Protein AF-A0A0J9THD3-F1 (afdb_monomer)

Nearest PDB structures (foldseek):
  6w2v-assembly2_B  TM=2.639E-01  e=3.543E+00  synthetic construct

pLDDT: mean 79.13, std 12.32, range [51.09, 94.94]

Radius of gyration: 18.88 Å; Cα contacts (8 Å, |Δi|>4): 190; chains: 1; bounding box: 47×37×46 Å

Organism: NCBI:txid1035515

Sequence (214 aa):
YPFMYELTSYYYYSLFNLYPYEESDYHWYCNLFSKGSDSDKCDLYSLCMSVRYIFSQVKELLSHEYFDSDSKWCEQLSYWIHSYINSDKSCGNVNELYIQLNRLKKGYFPLYNNCNIESFENVEEDLKKKKELFLHSENFYWIQKTNNLNINSYNTSFVNYFKECFKLYNNVLKQDFCKRKTVYETDLINFQRNYNAASKYLREKGIDISTDEL

Mean predicted aligned error: 8.71 Å

Secondary structure (DSSP, 8-state):
-GGGGGSHHHHHHHGGG-------S--TTTTTSPP--TT-TT-HHHHHHHHHHHHHHHHHHHHTT-S--SSHHHHHHHHHHHHHHTSSS--TTHHHHHHHHHHHHTTTS-TT--------TT-HHHHHHHHHHHHHHHHHHHHHH-TT--TGGGHHHHHHHHHHHHHHHHHHHHHHTTT-TTTSHHHHHHHHHHHHHHHHHHHHTT----S---

Structure (mmCIF, N/CA/C/O backbone):
data_AF-A0A0J9THD3-F1
#
_entry.id   AF-A0A0J9THD3-F1
#
loop_
_atom_site.group_PDB
_atom_site.id
_atom_site.type_symbol
_atom_site.label_atom_id
_atom_site.label_alt_id
_atom_site.label_comp_id
_atom_site.label_asym_id
_atom_site.label_entity_id
_atom_site.label_seq_id
_atom_site.pdbx_PDB_ins_code
_atom_site.Cartn_x
_atom_site.Cartn_y
_atom_site.Cartn_z
_atom_site.occupancy
_atom_site.B_iso_or_equiv
_atom_site.auth_seq_id
_atom_site.auth_comp_id
_atom_site.auth_asym_id
_atom_site.auth_atom_id
_atom_site.pdbx_PDB_model_num
ATOM 1 N N . TYR A 1 1 ? 2.236 6.356 12.637 1.00 88.31 1 TYR A N 1
ATOM 2 C CA . TYR A 1 1 ? 1.517 6.010 13.881 1.00 88.31 1 TYR A CA 1
ATOM 3 C C . TYR A 1 1 ? 2.200 4.835 14.564 1.00 88.31 1 TYR A C 1
ATOM 5 O O . TYR A 1 1 ? 2.534 3.905 13.847 1.00 88.31 1 TYR A O 1
ATOM 13 N N . PRO A 1 2 ? 2.423 4.842 15.894 1.00 87.81 2 PRO A N 1
ATOM 14 C CA . PRO A 1 2 ? 3.164 3.780 16.591 1.00 87.81 2 PRO A CA 1
ATOM 15 C C . PRO A 1 2 ? 2.691 2.341 16.329 1.00 87.81 2 PRO A C 1
ATOM 17 O O . PRO A 1 2 ? 3.528 1.484 16.084 1.00 87.81 2 PRO A O 1
ATOM 20 N N . PHE A 1 3 ? 1.376 2.089 16.273 1.00 90.00 3 PHE A N 1
ATOM 21 C CA . PHE A 1 3 ? 0.841 0.748 15.982 1.00 90.00 3 PHE A CA 1
ATOM 22 C C . PHE A 1 3 ? 1.264 0.213 14.604 1.00 90.00 3 PHE A C 1
ATOM 24 O O . PHE A 1 3 ? 1.218 -0.988 14.375 1.00 90.00 3 PHE A O 1
ATOM 31 N N . MET A 1 4 ? 1.663 1.084 13.666 1.00 88.31 4 MET A N 1
ATOM 32 C CA . MET A 1 4 ? 2.072 0.652 12.328 1.00 88.31 4 MET A CA 1
ATOM 33 C C . MET A 1 4 ? 3.313 -0.231 12.378 1.00 88.31 4 MET A C 1
ATOM 35 O O . MET A 1 4 ? 3.416 -1.131 11.560 1.00 88.31 4 MET A O 1
ATOM 39 N N . TYR A 1 5 ? 4.208 -0.021 13.347 1.00 86.12 5 TYR A N 1
ATOM 40 C CA . TYR A 1 5 ? 5.396 -0.861 13.528 1.00 86.12 5 TYR A CA 1
ATOM 41 C C . TYR A 1 5 ? 5.057 -2.300 13.931 1.00 86.12 5 TYR A C 1
ATOM 43 O O . TYR A 1 5 ? 5.882 -3.190 13.752 1.00 86.12 5 TYR A O 1
ATOM 51 N N . GLU A 1 6 ? 3.853 -2.528 14.456 1.00 87.56 6 GLU A N 1
ATOM 52 C CA . GLU A 1 6 ? 3.362 -3.861 14.801 1.00 87.56 6 GLU A CA 1
ATOM 53 C C . GLU A 1 6 ? 2.610 -4.528 13.646 1.00 87.56 6 GLU A C 1
ATOM 55 O O . GLU A 1 6 ? 2.385 -5.735 13.688 1.00 87.56 6 GLU A O 1
ATOM 60 N N . LEU A 1 7 ? 2.220 -3.775 12.609 1.00 85.44 7 LEU A N 1
ATOM 61 C CA . LEU A 1 7 ? 1.538 -4.345 11.453 1.00 85.44 7 LEU A CA 1
ATOM 62 C C . LEU A 1 7 ? 2.501 -5.196 10.636 1.00 85.44 7 LEU A C 1
ATOM 64 O O . LEU A 1 7 ? 3.627 -4.790 10.343 1.00 85.44 7 LEU A O 1
ATOM 68 N N . THR A 1 8 ? 2.010 -6.329 10.140 1.00 77.69 8 THR A N 1
ATOM 69 C CA . THR A 1 8 ? 2.785 -7.159 9.209 1.00 77.69 8 THR A CA 1
ATOM 70 C C . THR A 1 8 ? 3.156 -6.385 7.930 1.00 77.69 8 THR A C 1
ATOM 72 O O . THR A 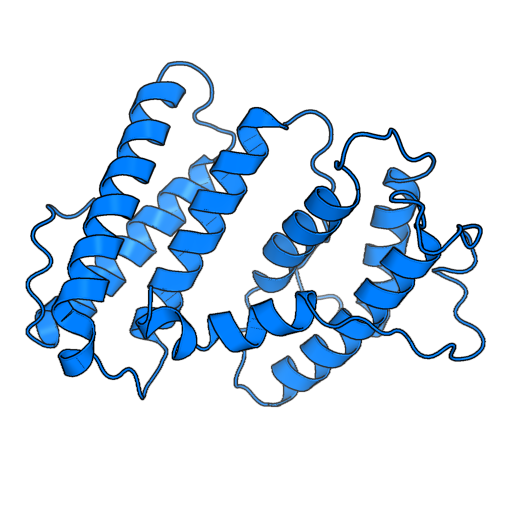1 8 ? 4.234 -6.605 7.381 1.00 77.69 8 THR A O 1
ATOM 75 N N . SER A 1 9 ? 2.351 -5.391 7.514 1.00 75.19 9 SER A N 1
ATOM 76 C CA . SER A 1 9 ? 2.693 -4.459 6.421 1.00 75.19 9 SER A CA 1
ATOM 77 C C . SER A 1 9 ? 4.001 -3.709 6.621 1.00 75.19 9 SER A C 1
ATOM 79 O O . SER A 1 9 ? 4.698 -3.455 5.641 1.00 75.19 9 SER A O 1
ATOM 81 N N . TYR A 1 10 ? 4.365 -3.357 7.855 1.00 78.50 10 TYR A N 1
ATOM 82 C CA . TYR A 1 10 ? 5.620 -2.658 8.110 1.00 78.50 10 TYR A CA 1
ATOM 83 C C . TYR A 1 10 ? 6.819 -3.534 7.755 1.00 78.50 10 TYR A C 1
ATOM 85 O O . TYR A 1 10 ? 7.727 -3.079 7.058 1.00 78.50 10 TYR A O 1
ATOM 93 N N . TYR A 1 11 ? 6.777 -4.809 8.147 1.00 72.25 11 TYR A N 1
ATOM 94 C CA . TYR A 1 11 ? 7.781 -5.784 7.736 1.00 72.25 11 TYR A CA 1
ATOM 95 C C . TYR A 1 11 ? 7.815 -5.921 6.206 1.00 72.25 11 TYR A C 1
ATOM 97 O O . TYR A 1 11 ? 8.882 -5.777 5.611 1.00 72.25 11 TYR A O 1
ATOM 105 N N . TYR A 1 12 ? 6.656 -6.059 5.550 1.00 71.31 12 TYR A N 1
ATOM 106 C CA . TYR A 1 12 ? 6.577 -6.163 4.087 1.00 71.31 12 TYR A CA 1
ATOM 107 C C . TYR A 1 12 ? 7.181 -4.980 3.345 1.00 71.31 12 TYR A C 1
ATOM 109 O O . TYR A 1 12 ? 7.957 -5.165 2.412 1.00 71.31 12 TYR A O 1
ATOM 117 N N . TYR A 1 13 ? 6.850 -3.761 3.751 1.00 70.19 13 TYR A N 1
ATOM 118 C CA . TYR A 1 13 ? 7.298 -2.572 3.037 1.00 70.19 13 TYR A CA 1
ATOM 119 C C . TYR A 1 13 ? 8.710 -2.143 3.425 1.00 70.19 13 TYR A C 1
ATOM 121 O O . TYR A 1 13 ? 9.368 -1.465 2.639 1.00 70.19 13 TYR A O 1
ATOM 129 N N . SER A 1 14 ? 9.221 -2.592 4.575 1.00 73.88 14 SER A N 1
ATOM 130 C CA . SER A 1 14 ? 10.633 -2.415 4.923 1.00 73.88 14 SER A CA 1
ATOM 131 C C . SER A 1 14 ? 11.579 -3.133 3.954 1.00 73.88 14 SER A C 1
ATOM 133 O O . SER A 1 14 ? 12.680 -2.640 3.724 1.00 73.88 14 SER A O 1
ATOM 135 N N . LEU A 1 15 ? 11.134 -4.215 3.299 1.00 71.38 15 LEU A N 1
ATOM 136 C CA . LEU A 1 15 ? 11.916 -4.917 2.270 1.00 71.38 15 LEU A CA 1
ATOM 137 C C . LEU A 1 15 ? 12.219 -4.026 1.066 1.00 71.38 15 LEU A C 1
ATOM 139 O O . LEU A 1 15 ? 13.270 -4.160 0.447 1.00 71.38 15 LEU A O 1
ATOM 143 N N . PHE A 1 16 ? 11.323 -3.088 0.754 1.00 70.25 16 PHE A N 1
ATOM 144 C CA . PHE A 1 16 ? 11.520 -2.129 -0.333 1.00 70.25 16 PHE A CA 1
ATOM 145 C C . PHE A 1 16 ? 12.513 -1.016 0.038 1.00 70.25 16 PHE A C 1
ATOM 147 O O . PHE A 1 16 ? 12.930 -0.253 -0.826 1.00 70.25 16 PHE A O 1
ATOM 154 N N . ASN A 1 17 ? 12.928 -0.930 1.305 1.00 65.69 17 ASN A N 1
ATOM 155 C CA . ASN A 1 17 ? 13.962 -0.003 1.767 1.00 65.69 17 ASN A CA 1
ATOM 156 C C . ASN A 1 17 ? 15.356 -0.652 1.849 1.00 65.69 17 ASN A C 1
ATOM 158 O O . ASN A 1 17 ? 16.314 0.029 2.213 1.00 65.69 17 ASN A O 1
ATOM 162 N N . LEU A 1 18 ? 15.492 -1.947 1.538 1.00 57.00 18 LEU A N 1
ATOM 163 C CA . LEU A 1 18 ? 16.775 -2.647 1.592 1.00 57.00 18 LEU A CA 1
ATOM 164 C C . LEU A 1 18 ? 17.630 -2.319 0.355 1.00 57.00 18 LEU A C 1
ATOM 166 O O . LEU A 1 18 ? 17.415 -2.851 -0.730 1.00 57.00 18 LEU A O 1
ATOM 170 N N . TYR A 1 19 ? 18.628 -1.459 0.557 1.00 61.22 19 TYR A N 1
ATOM 171 C CA . TYR A 1 19 ? 19.853 -1.361 -0.245 1.00 61.22 19 TYR A CA 1
ATOM 172 C C . TYR A 1 19 ? 20.992 -1.880 0.647 1.00 61.22 19 TYR A C 1
ATOM 174 O O . TYR A 1 19 ? 21.188 -1.316 1.726 1.00 61.22 19 TYR A O 1
ATOM 182 N N . PRO A 1 20 ? 21.699 -2.962 0.270 1.00 52.75 20 PRO A N 1
ATOM 183 C CA . PRO A 1 20 ? 22.569 -2.938 -0.904 1.00 52.75 20 PRO A CA 1
ATOM 184 C C . PRO A 1 20 ? 22.489 -4.214 -1.766 1.00 52.75 20 PRO A C 1
ATOM 186 O O . PRO A 1 20 ? 22.336 -5.327 -1.271 1.00 52.75 20 PRO A O 1
ATOM 189 N N . TYR A 1 21 ? 22.624 -4.052 -3.079 1.00 59.50 21 TYR A N 1
ATOM 190 C CA . TYR A 1 21 ? 22.802 -5.173 -3.998 1.00 59.50 21 TYR A CA 1
ATOM 191 C C . TYR A 1 21 ? 24.251 -5.687 -3.920 1.00 59.50 21 TYR A C 1
ATOM 193 O O . TYR A 1 21 ? 25.185 -4.903 -4.075 1.00 59.50 21 TYR A O 1
ATOM 201 N N . GLU A 1 22 ? 24.446 -6.992 -3.709 1.00 51.81 22 GLU A N 1
ATOM 202 C CA . GLU A 1 22 ? 25.728 -7.655 -3.976 1.00 51.81 22 GLU A CA 1
ATOM 203 C C . GLU A 1 22 ? 25.810 -8.004 -5.464 1.00 51.81 22 GLU A C 1
ATOM 205 O O . GLU A 1 22 ? 24.919 -8.678 -5.985 1.00 51.81 22 GLU A O 1
ATOM 210 N N . GLU A 1 23 ? 26.873 -7.562 -6.147 1.00 51.09 23 GLU A N 1
ATOM 211 C CA . GLU A 1 23 ? 27.174 -7.954 -7.527 1.00 51.09 23 GLU A CA 1
ATOM 212 C C . GLU A 1 23 ? 27.265 -9.480 -7.645 1.00 51.09 23 GLU A C 1
ATOM 214 O O . GLU A 1 23 ? 28.295 -10.088 -7.384 1.00 51.09 23 GLU A O 1
ATOM 219 N N . SER A 1 24 ? 26.161 -10.112 -8.044 1.00 51.41 24 SER A N 1
ATOM 220 C CA . SER A 1 24 ? 26.142 -11.513 -8.444 1.00 51.41 24 SER A CA 1
ATOM 221 C C . SER A 1 24 ? 26.225 -11.614 -9.962 1.00 51.41 24 SER A C 1
ATOM 223 O O . SER A 1 24 ? 25.480 -10.940 -10.683 1.00 51.41 24 SER A O 1
ATOM 225 N N . ASP A 1 25 ? 27.103 -12.492 -10.419 1.00 51.66 25 ASP A N 1
ATOM 226 C CA . ASP A 1 25 ? 27.419 -12.720 -11.819 1.00 51.66 25 ASP A CA 1
ATOM 227 C C . ASP A 1 25 ? 26.203 -13.134 -12.674 1.00 51.66 25 ASP A C 1
ATOM 229 O O . ASP A 1 25 ? 25.414 -14.007 -12.315 1.00 51.66 25 ASP A O 1
ATOM 233 N N . TYR A 1 26 ? 26.113 -12.522 -13.861 1.00 52.69 26 TYR A N 1
ATOM 234 C CA . TYR A 1 26 ? 25.343 -12.969 -15.032 1.00 52.69 26 TYR A CA 1
ATOM 235 C C . TYR A 1 26 ? 23.809 -13.052 -14.912 1.00 52.69 26 TYR A C 1
ATOM 237 O O . TYR A 1 26 ? 23.216 -14.129 -14.964 1.00 52.69 26 TYR A O 1
ATOM 245 N N . HIS A 1 27 ? 23.118 -11.904 -14.935 1.00 57.62 27 HIS A N 1
ATOM 246 C CA . HIS A 1 27 ? 21.678 -11.885 -15.236 1.00 57.62 27 HIS A CA 1
ATOM 247 C C . HIS A 1 27 ? 21.321 -10.947 -16.393 1.00 57.62 27 HIS A C 1
ATOM 249 O O . HIS A 1 27 ? 21.332 -9.725 -16.281 1.00 57.62 27 HIS A O 1
ATOM 255 N N . TRP A 1 28 ? 20.934 -11.559 -17.514 1.00 64.56 28 TRP A N 1
ATOM 256 C CA . TRP A 1 28 ? 20.722 -10.896 -18.802 1.00 64.56 28 TRP A CA 1
ATOM 257 C C . TRP A 1 28 ? 19.622 -9.823 -18.815 1.00 64.56 28 TRP A C 1
ATOM 259 O O . TRP A 1 28 ? 19.701 -8.907 -19.626 1.00 64.56 28 TRP A O 1
ATOM 269 N N . TYR A 1 29 ? 18.621 -9.910 -17.930 1.00 77.38 29 TYR A N 1
ATOM 270 C CA . TYR A 1 29 ? 17.493 -8.971 -17.907 1.00 77.38 29 TYR A CA 1
ATOM 271 C C . TYR A 1 29 ? 17.912 -7.541 -17.532 1.00 77.38 29 TYR A C 1
ATOM 273 O O . TYR A 1 29 ? 17.441 -6.589 -18.146 1.00 77.38 29 TYR A O 1
ATOM 281 N N . CYS A 1 30 ? 18.800 -7.387 -16.542 1.00 82.62 30 CYS A N 1
ATOM 282 C CA . CYS A 1 30 ? 19.240 -6.072 -16.066 1.00 82.62 30 CYS A CA 1
ATOM 283 C C . CYS A 1 30 ? 20.485 -5.562 -16.807 1.00 82.62 30 CYS A C 1
ATOM 285 O O . CYS A 1 30 ? 20.673 -4.356 -16.910 1.00 82.62 30 CYS A O 1
ATOM 287 N N . ASN A 1 31 ? 21.282 -6.456 -17.407 1.00 80.06 31 ASN A N 1
ATOM 288 C CA . ASN A 1 31 ? 22.479 -6.108 -18.190 1.00 80.06 31 ASN A CA 1
ATOM 289 C C . ASN A 1 31 ? 22.190 -5.254 -19.441 1.00 80.06 31 ASN A C 1
ATOM 291 O O . ASN A 1 31 ? 23.118 -4.761 -20.076 1.00 80.06 31 ASN A O 1
ATOM 295 N N . LEU A 1 32 ? 20.916 -5.097 -19.812 1.00 78.94 32 LEU A N 1
ATOM 296 C CA . LEU A 1 32 ? 20.472 -4.202 -20.883 1.00 78.94 32 LEU A CA 1
ATOM 297 C C . LEU A 1 32 ? 20.573 -2.717 -20.497 1.00 78.94 32 LEU A C 1
ATOM 299 O O . LEU A 1 32 ? 20.528 -1.856 -21.375 1.00 78.94 32 LEU A O 1
ATOM 303 N N . PHE A 1 33 ? 20.706 -2.410 -19.205 1.00 80.94 33 PHE A N 1
ATOM 304 C CA . PHE A 1 33 ? 20.858 -1.052 -18.699 1.00 80.94 33 PHE A CA 1
ATOM 305 C C . PHE A 1 33 ? 22.326 -0.769 -18.387 1.00 80.94 33 PHE A C 1
ATOM 307 O O . PHE A 1 33 ? 23.000 -1.562 -17.730 1.00 80.94 33 PHE A O 1
ATOM 314 N N . SER A 1 34 ? 22.824 0.380 -18.841 1.00 69.56 34 SER A N 1
ATOM 315 C CA . SER A 1 34 ? 24.143 0.861 -18.438 1.00 69.56 34 SER A CA 1
ATOM 316 C C . SER A 1 34 ? 24.135 1.177 -16.945 1.00 69.56 34 SER A C 1
ATOM 318 O O . SER A 1 34 ? 23.246 1.892 -16.480 1.00 69.56 34 SER A O 1
ATOM 320 N N . LYS A 1 35 ? 25.134 0.678 -16.211 1.00 64.62 35 LYS A N 1
ATOM 321 C CA . LYS A 1 35 ? 25.356 1.047 -14.809 1.00 64.62 35 LYS A CA 1
ATOM 322 C C . LYS A 1 35 ? 25.629 2.553 -14.733 1.00 64.62 35 LYS A C 1
ATOM 324 O O . LYS A 1 35 ? 26.584 3.034 -15.349 1.00 64.62 35 LYS A O 1
ATOM 329 N N . GLY A 1 36 ? 24.748 3.289 -14.058 1.00 60.28 36 GLY A N 1
ATOM 330 C CA . GLY A 1 36 ? 24.936 4.713 -13.773 1.00 60.28 36 GLY A CA 1
ATOM 331 C C . GLY A 1 36 ? 25.972 4.934 -12.668 1.00 60.28 36 GLY A C 1
ATOM 332 O O . GLY A 1 36 ? 26.544 3.981 -12.142 1.00 60.28 36 GLY A O 1
ATOM 333 N N . SER A 1 37 ? 26.229 6.191 -12.297 1.00 56.38 37 SER A N 1
ATOM 334 C CA . SER A 1 37 ? 26.869 6.453 -11.001 1.00 56.38 37 SER A CA 1
ATOM 335 C C . SER A 1 37 ? 25.847 6.234 -9.877 1.00 56.38 37 SER A C 1
ATOM 337 O O . SER A 1 37 ? 24.666 6.504 -10.085 1.00 56.38 37 SER A O 1
ATOM 339 N N . ASP A 1 38 ? 26.275 5.837 -8.672 1.00 53.81 38 ASP A N 1
ATOM 340 C CA . ASP A 1 38 ? 25.377 5.616 -7.514 1.00 53.81 38 ASP A CA 1
ATOM 341 C C . ASP A 1 38 ? 24.525 6.857 -7.141 1.00 53.81 38 ASP A C 1
ATOM 343 O O . ASP A 1 38 ? 23.558 6.768 -6.386 1.00 53.81 38 ASP A O 1
ATOM 347 N N . SER A 1 39 ? 24.884 8.035 -7.668 1.00 54.59 39 SER A N 1
ATOM 348 C CA . SER A 1 39 ? 24.176 9.308 -7.483 1.00 54.59 39 SER A CA 1
ATOM 349 C C . SER A 1 39 ? 23.180 9.656 -8.597 1.00 54.59 39 SER A C 1
ATOM 351 O O . SER A 1 39 ? 22.456 10.654 -8.500 1.00 54.59 39 SER A O 1
ATOM 353 N N . ASP A 1 40 ? 23.114 8.850 -9.656 1.00 62.72 40 ASP A N 1
ATOM 354 C CA . ASP A 1 40 ? 22.180 9.045 -10.753 1.00 62.72 40 ASP A CA 1
ATOM 355 C C . ASP A 1 40 ? 20.850 8.360 -10.444 1.00 62.72 40 ASP A C 1
ATOM 357 O O . ASP A 1 40 ? 20.703 7.148 -10.544 1.00 62.72 40 ASP A O 1
ATOM 361 N N . LYS A 1 41 ? 19.818 9.168 -10.183 1.00 62.56 41 LYS A N 1
ATOM 362 C CA . LYS A 1 41 ? 18.403 8.749 -10.070 1.00 62.56 41 LYS A CA 1
ATOM 363 C C . LYS A 1 41 ? 17.861 7.979 -11.297 1.00 62.56 41 LYS A C 1
ATOM 365 O O . LYS A 1 41 ? 16.741 7.484 -11.268 1.00 62.56 41 LYS A O 1
ATOM 370 N N . CYS A 1 42 ? 18.657 7.874 -12.363 1.00 73.50 42 CYS A N 1
ATOM 371 C CA . CYS A 1 42 ? 18.392 7.096 -13.570 1.00 73.50 42 CYS A CA 1
ATOM 372 C C . CYS A 1 42 ? 19.290 5.857 -13.711 1.00 73.50 42 CYS A C 1
ATOM 374 O O . CYS A 1 42 ? 19.406 5.322 -14.813 1.00 73.50 42 CYS A O 1
ATOM 376 N N . ASP A 1 43 ? 19.924 5.392 -12.633 1.00 79.75 43 ASP A N 1
ATOM 377 C CA . ASP A 1 43 ? 20.635 4.116 -12.612 1.00 79.75 43 ASP A CA 1
ATOM 378 C C . ASP A 1 43 ? 19.642 2.940 -12.645 1.00 79.75 43 ASP A C 1
ATOM 380 O O . ASP A 1 43 ? 19.342 2.277 -11.647 1.00 79.75 43 ASP A O 1
ATOM 384 N N . LEU A 1 44 ? 19.082 2.708 -13.837 1.00 83.94 44 LEU A N 1
ATOM 385 C CA . LEU A 1 44 ? 18.100 1.655 -14.082 1.00 83.94 44 LEU A CA 1
ATOM 386 C C . LEU A 1 44 ? 18.693 0.261 -13.860 1.00 83.94 44 LEU A C 1
ATOM 388 O O . LEU A 1 44 ? 17.943 -0.660 -13.541 1.00 83.94 44 LEU A O 1
ATOM 392 N N . TYR A 1 45 ? 20.016 0.105 -13.993 1.00 84.31 45 TYR A N 1
ATOM 393 C CA . TYR A 1 45 ? 20.697 -1.140 -13.658 1.00 84.31 45 TYR A CA 1
ATOM 394 C C . TYR A 1 45 ? 20.551 -1.432 -12.165 1.00 84.31 45 TYR A C 1
ATOM 396 O O . TYR A 1 45 ? 19.982 -2.463 -11.803 1.00 84.31 45 TYR A O 1
ATOM 404 N N . SER A 1 46 ? 20.973 -0.506 -11.298 1.00 81.38 46 SER A N 1
ATOM 405 C CA . SER A 1 46 ? 20.865 -0.691 -9.845 1.00 81.38 46 SER A CA 1
ATOM 406 C C . SER A 1 46 ? 19.420 -0.843 -9.390 1.00 81.38 46 SER A C 1
ATOM 408 O O . SER A 1 46 ? 19.128 -1.719 -8.581 1.00 81.38 46 SER A O 1
ATOM 410 N N . LEU A 1 47 ? 18.487 -0.077 -9.963 1.00 84.94 47 LEU A N 1
ATOM 411 C CA . LEU A 1 47 ? 17.058 -0.254 -9.699 1.00 84.94 47 LEU A CA 1
ATOM 412 C C . LEU A 1 47 ? 16.567 -1.659 -10.086 1.00 84.94 47 LEU A C 1
ATOM 414 O O . LEU A 1 47 ? 15.886 -2.313 -9.295 1.00 84.94 47 LEU A O 1
ATOM 418 N N . CYS A 1 48 ? 16.932 -2.152 -11.273 1.00 87.81 48 CYS A N 1
ATOM 419 C CA . CYS A 1 48 ? 16.584 -3.500 -11.727 1.00 87.81 48 CYS A CA 1
ATOM 420 C C . CYS A 1 48 ? 17.142 -4.574 -10.781 1.00 87.81 48 CYS A C 1
ATOM 422 O O . CYS A 1 48 ? 16.430 -5.517 -10.422 1.00 87.81 48 CYS A O 1
ATOM 424 N N . MET A 1 49 ? 18.381 -4.402 -10.312 1.00 85.25 49 MET A N 1
ATOM 425 C CA . MET A 1 49 ? 19.004 -5.317 -9.357 1.00 85.25 49 MET A CA 1
ATOM 426 C C . MET A 1 49 ? 18.333 -5.280 -7.978 1.00 85.25 49 MET A C 1
ATOM 428 O O . MET A 1 49 ? 18.075 -6.342 -7.405 1.00 85.25 49 MET A O 1
ATOM 432 N N . SER A 1 50 ? 17.960 -4.102 -7.473 1.00 85.31 50 SER A N 1
ATOM 433 C CA . SER A 1 50 ? 17.190 -3.972 -6.228 1.00 85.31 50 SER A CA 1
ATOM 434 C C . SER A 1 50 ? 15.830 -4.661 -6.334 1.00 85.31 50 SER A C 1
ATOM 436 O O . SER A 1 50 ? 15.448 -5.420 -5.445 1.00 85.31 50 SER A O 1
ATOM 438 N N . VAL A 1 51 ? 15.116 -4.486 -7.451 1.00 88.00 51 VAL A N 1
ATOM 439 C CA . VAL A 1 51 ? 13.833 -5.172 -7.682 1.00 88.00 51 VAL A CA 1
ATOM 440 C C . VAL A 1 51 ? 14.013 -6.691 -7.756 1.00 88.00 51 VAL A C 1
ATOM 442 O O . VAL A 1 51 ? 13.188 -7.435 -7.226 1.00 88.00 51 VAL A O 1
ATOM 445 N N . ARG A 1 52 ? 15.108 -7.181 -8.346 1.00 87.06 52 ARG A N 1
ATOM 446 C CA . ARG A 1 52 ? 15.438 -8.614 -8.335 1.00 87.06 52 ARG A CA 1
ATOM 447 C C . ARG A 1 52 ? 15.601 -9.147 -6.914 1.00 87.06 52 ARG A C 1
ATOM 449 O O . ARG A 1 52 ? 15.084 -10.220 -6.601 1.00 87.06 52 ARG A O 1
ATOM 456 N N . TYR A 1 53 ? 16.340 -8.425 -6.077 1.00 85.06 53 TYR A N 1
ATOM 457 C CA . TYR A 1 53 ? 16.510 -8.788 -4.675 1.00 85.06 53 TYR A CA 1
ATOM 458 C C . TYR A 1 53 ? 15.157 -8.808 -3.958 1.00 85.06 53 TYR A C 1
ATOM 460 O O . TYR A 1 53 ? 14.803 -9.799 -3.332 1.00 85.06 53 TYR A O 1
ATOM 468 N N . ILE A 1 54 ? 14.331 -7.783 -4.163 1.00 86.44 54 ILE A N 1
ATOM 469 C CA . ILE A 1 54 ? 12.964 -7.746 -3.638 1.00 86.44 54 ILE A CA 1
ATOM 470 C C . ILE A 1 54 ? 12.160 -8.983 -4.076 1.00 86.44 54 ILE A C 1
ATOM 472 O O . ILE A 1 54 ? 11.501 -9.601 -3.243 1.00 86.44 54 ILE A O 1
ATOM 476 N N . PHE A 1 55 ? 12.236 -9.406 -5.343 1.00 87.19 55 PHE A N 1
ATOM 477 C CA . PHE A 1 55 ? 11.553 -10.622 -5.799 1.00 87.19 55 PHE A CA 1
ATOM 478 C C . PHE A 1 55 ? 12.032 -11.890 -5.085 1.00 87.19 55 PHE A C 1
ATOM 480 O O . PHE A 1 55 ? 11.205 -12.760 -4.807 1.00 87.19 55 PHE A O 1
ATOM 487 N N . SER A 1 56 ? 13.327 -12.016 -4.772 1.00 84.88 56 SER A N 1
ATOM 488 C CA . SER A 1 56 ? 13.826 -13.176 -4.020 1.00 84.88 56 SER A CA 1
ATOM 489 C C . SER A 1 56 ? 13.258 -13.204 -2.603 1.00 84.88 56 SER A C 1
ATOM 491 O O . SER A 1 56 ? 12.758 -14.244 -2.178 1.00 84.88 56 SER A O 1
ATOM 493 N N . GLN A 1 57 ? 13.239 -12.051 -1.930 1.00 82.88 57 GLN A N 1
ATOM 494 C CA . GLN A 1 57 ? 12.695 -11.914 -0.579 1.00 82.88 57 GLN A CA 1
ATOM 495 C C . GLN A 1 57 ? 11.188 -12.183 -0.551 1.00 82.88 57 GLN A C 1
ATOM 497 O O . GLN A 1 57 ? 10.704 -12.969 0.257 1.00 82.88 57 GLN A O 1
ATOM 502 N N . VAL A 1 58 ? 10.429 -11.592 -1.478 1.00 81.88 58 VAL A N 1
ATOM 503 C CA . VAL A 1 58 ? 8.980 -11.822 -1.572 1.00 81.88 58 VAL A CA 1
ATOM 504 C C . VAL A 1 58 ? 8.683 -13.297 -1.840 1.00 81.88 58 VAL A C 1
ATOM 506 O O . VAL A 1 58 ? 7.794 -13.854 -1.205 1.00 81.88 58 VAL A O 1
ATOM 509 N N . LYS A 1 59 ? 9.434 -13.966 -2.726 1.00 82.56 59 LYS A N 1
ATOM 510 C CA . LYS A 1 59 ? 9.269 -15.406 -2.985 1.00 82.56 59 LYS A CA 1
ATOM 511 C C . LYS A 1 59 ? 9.453 -16.241 -1.718 1.00 82.56 59 LYS A C 1
ATOM 513 O O . LYS A 1 59 ? 8.657 -17.146 -1.472 1.00 82.56 59 LYS A O 1
ATOM 518 N N . GLU A 1 60 ? 10.481 -15.943 -0.931 1.00 80.31 60 GLU A N 1
ATOM 519 C CA . GLU A 1 60 ? 10.722 -16.617 0.344 1.00 80.31 60 GLU A CA 1
ATOM 520 C C . GLU A 1 60 ? 9.555 -16.391 1.312 1.00 80.31 60 GLU A C 1
ATOM 522 O O . GLU A 1 60 ? 9.033 -17.345 1.886 1.00 80.31 60 GLU A O 1
ATOM 527 N N . LEU A 1 61 ? 9.054 -15.163 1.423 1.00 77.44 61 LEU A N 1
ATOM 528 C CA . LEU A 1 61 ? 7.944 -14.853 2.325 1.00 77.44 61 LEU A CA 1
ATOM 529 C C . LEU A 1 61 ? 6.614 -15.482 1.900 1.00 77.44 61 LEU A C 1
ATOM 531 O O . LEU A 1 61 ? 5.884 -15.975 2.758 1.00 77.44 61 LEU A O 1
ATOM 535 N N . LEU A 1 62 ? 6.319 -15.531 0.595 1.00 76.69 62 LEU A N 1
ATOM 536 C CA . LEU A 1 62 ? 5.149 -16.248 0.072 1.00 76.69 62 LEU A CA 1
ATOM 537 C C . LEU A 1 62 ? 5.195 -17.742 0.435 1.00 76.69 62 LEU A C 1
ATOM 539 O O . LEU A 1 62 ? 4.150 -18.346 0.651 1.00 76.69 62 LEU A O 1
ATOM 543 N N . SER A 1 63 ? 6.387 -18.347 0.505 1.00 74.56 63 SER A N 1
ATOM 544 C CA . SER A 1 63 ? 6.527 -19.778 0.818 1.00 74.56 63 SER A CA 1
ATOM 545 C C . SER A 1 63 ? 6.268 -20.136 2.284 1.00 74.56 63 SER A C 1
ATOM 547 O O . SER A 1 63 ? 6.032 -21.301 2.586 1.00 74.56 63 SER A O 1
ATOM 549 N N . HIS A 1 64 ? 6.267 -19.149 3.182 1.00 68.19 64 HIS A N 1
ATOM 550 C CA . HIS A 1 64 ? 6.083 -19.357 4.618 1.00 68.19 64 HIS A CA 1
ATOM 551 C C . HIS A 1 64 ? 4.644 -19.078 5.105 1.00 68.19 64 HIS A C 1
ATOM 553 O O . HIS A 1 64 ? 4.440 -18.919 6.304 1.00 68.19 64 HIS A O 1
ATOM 559 N N . GLU A 1 65 ? 3.653 -18.976 4.205 1.00 60.91 65 GLU A N 1
ATOM 560 C CA . GLU A 1 65 ? 2.225 -18.691 4.499 1.00 60.91 65 GLU A CA 1
ATOM 561 C C . GLU A 1 65 ? 1.943 -17.413 5.318 1.00 60.91 65 GLU A C 1
ATOM 563 O O . GLU A 1 65 ? 0.791 -17.089 5.597 1.00 60.91 65 GLU A O 1
ATOM 568 N N . TYR A 1 66 ? 2.964 -16.622 5.658 1.00 57.59 66 TYR A N 1
ATOM 569 C CA . TYR A 1 66 ? 2.782 -15.311 6.283 1.00 57.59 66 TYR A CA 1
ATOM 570 C C . TYR A 1 66 ? 2.065 -14.333 5.344 1.00 57.59 66 TYR A C 1
ATOM 572 O O . TYR A 1 66 ? 1.411 -13.392 5.799 1.00 57.59 66 TYR A O 1
ATOM 580 N N . PHE A 1 67 ? 2.172 -14.571 4.035 1.00 61.69 67 PHE A N 1
ATOM 581 C CA . PHE A 1 67 ? 1.698 -13.688 2.985 1.00 61.69 67 PHE A CA 1
ATOM 582 C C . PHE A 1 67 ? 0.361 -14.133 2.395 1.00 61.69 67 PHE A C 1
ATOM 584 O O . PHE A 1 67 ? 0.220 -15.260 1.920 1.00 61.69 67 PHE A O 1
ATOM 591 N N . ASP A 1 68 ? -0.576 -13.191 2.309 1.00 58.28 68 ASP A N 1
ATOM 592 C CA . ASP A 1 68 ? -1.753 -13.356 1.465 1.00 58.28 68 ASP A CA 1
ATOM 593 C C . ASP A 1 68 ? -1.346 -13.212 -0.013 1.00 58.28 68 ASP A C 1
ATOM 595 O O . ASP A 1 68 ? -0.673 -12.253 -0.404 1.00 58.28 68 ASP A O 1
ATOM 599 N N . SER A 1 69 ? -1.704 -14.198 -0.834 1.00 52.22 69 SER A N 1
ATOM 600 C CA . SER A 1 69 ? -1.175 -14.390 -2.195 1.00 52.22 69 SER A CA 1
ATOM 601 C C . SER A 1 69 ? -1.722 -13.411 -3.242 1.00 52.22 69 SER A C 1
ATOM 603 O O . SER A 1 69 ? -1.317 -13.455 -4.406 1.00 52.22 69 SER A O 1
ATOM 605 N N . ASP A 1 70 ? -2.604 -12.502 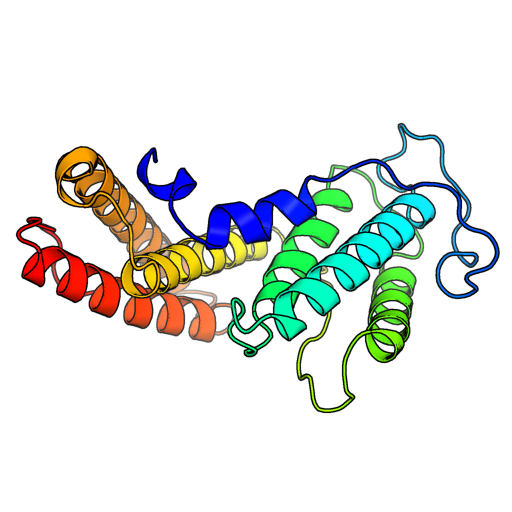-2.827 1.00 57.44 70 ASP A N 1
ATOM 606 C CA . ASP A 1 70 ? -3.480 -11.676 -3.665 1.00 57.44 70 ASP A CA 1
ATOM 607 C C . ASP A 1 70 ? -2.782 -10.536 -4.433 1.00 57.44 70 ASP A C 1
ATOM 609 O O . ASP A 1 70 ? -3.389 -9.516 -4.747 1.00 57.44 70 ASP A O 1
ATOM 613 N N . SER A 1 71 ? -1.510 -10.683 -4.814 1.00 61.38 71 SER A N 1
ATOM 614 C CA . SER A 1 71 ? -0.791 -9.805 -5.763 1.00 61.38 71 SER A CA 1
ATOM 615 C C . SER A 1 71 ? -0.593 -8.328 -5.368 1.00 61.38 71 SER A C 1
ATOM 617 O O . SER A 1 71 ? 0.083 -7.593 -6.087 1.00 61.38 71 SER A O 1
ATOM 619 N N . LYS A 1 72 ? -1.072 -7.890 -4.197 1.00 74.62 72 LYS A N 1
ATOM 620 C CA . LYS A 1 72 ? -1.008 -6.482 -3.751 1.00 74.62 72 LYS A CA 1
ATOM 621 C C . LYS A 1 72 ? 0.406 -5.938 -3.545 1.00 74.62 72 LYS A C 1
ATOM 623 O O . LYS A 1 72 ? 0.652 -4.745 -3.703 1.00 74.62 72 LYS A O 1
ATOM 628 N N . TRP A 1 73 ? 1.369 -6.809 -3.248 1.00 78.94 73 TRP A N 1
ATOM 629 C CA . TRP A 1 73 ? 2.777 -6.418 -3.143 1.00 78.94 73 TRP A CA 1
ATOM 630 C C . TRP A 1 73 ? 3.323 -5.830 -4.455 1.00 78.94 73 TRP A C 1
ATOM 632 O O . TRP A 1 73 ? 4.245 -5.019 -4.416 1.00 78.94 73 TRP A O 1
ATOM 642 N N . CYS A 1 74 ? 2.741 -6.187 -5.603 1.00 83.94 74 CYS A N 1
ATOM 643 C CA . CYS A 1 74 ? 3.161 -5.690 -6.912 1.00 83.94 74 CYS A CA 1
ATOM 644 C C . CYS A 1 74 ? 2.698 -4.278 -7.192 1.00 83.94 74 CYS A C 1
ATOM 646 O O . CYS A 1 74 ? 3.458 -3.495 -7.754 1.00 83.94 74 CYS A O 1
ATOM 648 N N . GLU A 1 75 ? 1.482 -3.941 -6.774 1.00 83.62 75 GLU A N 1
ATOM 649 C CA . GLU A 1 75 ? 0.978 -2.576 -6.867 1.00 83.62 75 GLU A CA 1
ATOM 650 C C . GLU A 1 75 ? 1.834 -1.652 -5.991 1.00 83.62 75 GLU A C 1
ATOM 652 O O . GLU A 1 75 ? 2.343 -0.637 -6.469 1.00 83.62 75 GLU A O 1
ATOM 657 N N . GLN A 1 76 ? 2.157 -2.083 -4.765 1.00 82.38 76 GLN A N 1
ATOM 658 C CA . GLN A 1 76 ? 3.091 -1.340 -3.918 1.00 82.38 76 GLN A CA 1
ATOM 659 C C . GLN A 1 76 ? 4.488 -1.217 -4.536 1.00 82.38 76 GLN A C 1
ATOM 661 O O . GLN A 1 76 ? 5.082 -0.136 -4.508 1.00 82.38 76 GLN A O 1
ATOM 666 N N . LEU A 1 77 ? 5.029 -2.306 -5.086 1.00 86.56 77 LEU A N 1
ATOM 667 C CA . LEU A 1 77 ? 6.339 -2.280 -5.728 1.00 86.56 77 LEU A CA 1
ATOM 668 C C . LEU A 1 77 ? 6.341 -1.350 -6.946 1.00 86.56 77 LEU A C 1
ATOM 670 O O . LEU A 1 77 ? 7.299 -0.608 -7.140 1.00 86.56 77 LEU A O 1
ATOM 674 N N . SER A 1 78 ? 5.249 -1.316 -7.710 1.00 86.94 78 SER A N 1
ATOM 675 C CA . SER A 1 78 ? 5.063 -0.382 -8.824 1.00 86.94 78 SER A CA 1
ATOM 676 C C . SER A 1 78 ? 5.114 1.067 -8.334 1.00 86.94 78 SER A C 1
ATOM 678 O O . SER A 1 78 ? 5.834 1.885 -8.908 1.00 86.94 78 SER A O 1
ATOM 680 N N . TYR A 1 79 ? 4.438 1.397 -7.223 1.00 84.56 79 TYR A N 1
ATOM 681 C CA . TYR A 1 79 ? 4.527 2.739 -6.628 1.00 84.56 79 TYR A CA 1
ATOM 682 C C . TYR A 1 79 ? 5.928 3.093 -6.144 1.00 84.56 79 TYR A C 1
ATOM 684 O O . TYR A 1 79 ? 6.323 4.261 -6.204 1.00 84.56 79 TYR A O 1
ATOM 692 N N . TRP A 1 80 ? 6.660 2.120 -5.608 1.00 84.69 80 TRP A N 1
ATOM 693 C CA . TRP A 1 80 ? 8.028 2.325 -5.149 1.00 84.69 80 TRP A CA 1
ATOM 694 C C . TRP A 1 80 ? 8.973 2.587 -6.328 1.00 84.69 80 TRP A C 1
ATOM 696 O O . TRP A 1 80 ? 9.657 3.609 -6.327 1.00 84.69 80 TRP A O 1
ATOM 706 N N . ILE A 1 81 ? 8.926 1.746 -7.369 1.00 85.75 81 ILE A N 1
ATOM 707 C CA . ILE A 1 81 ? 9.711 1.904 -8.606 1.00 85.75 81 ILE A CA 1
ATOM 708 C C . ILE A 1 81 ? 9.425 3.267 -9.238 1.00 85.75 81 ILE A C 1
ATOM 710 O O . ILE A 1 81 ? 10.349 4.015 -9.549 1.00 85.75 81 ILE A O 1
ATOM 714 N N . HIS A 1 82 ? 8.149 3.630 -9.379 1.00 82.94 82 HIS A N 1
ATOM 715 C CA . HIS A 1 82 ? 7.781 4.918 -9.954 1.00 82.94 82 HIS A CA 1
ATOM 716 C C . HIS A 1 82 ? 8.295 6.093 -9.112 1.00 82.94 82 HIS A C 1
ATOM 718 O O . HIS A 1 82 ? 8.841 7.044 -9.661 1.00 82.94 82 HIS A O 1
ATOM 724 N N . SER A 1 83 ? 8.180 6.025 -7.782 1.00 78.88 83 SER A N 1
ATOM 725 C CA . SER A 1 83 ? 8.693 7.068 -6.881 1.00 78.88 83 SER A CA 1
ATOM 726 C C . SER A 1 83 ? 10.215 7.213 -6.932 1.00 78.88 83 SER A C 1
ATOM 728 O O . SER A 1 83 ? 10.718 8.304 -6.672 1.00 78.88 83 SER A O 1
ATOM 730 N N . TYR A 1 84 ? 10.938 6.132 -7.228 1.00 79.00 84 TYR A N 1
ATOM 731 C CA . TYR A 1 84 ? 12.387 6.153 -7.410 1.00 79.00 84 TYR A CA 1
ATOM 732 C C . TYR A 1 84 ? 12.760 6.901 -8.700 1.00 79.00 84 TYR A C 1
ATOM 734 O O . TYR A 1 84 ? 13.571 7.829 -8.675 1.00 79.00 84 TYR A O 1
ATOM 742 N N . ILE A 1 85 ? 12.097 6.550 -9.809 1.00 77.88 85 ILE A N 1
ATOM 743 C CA . ILE A 1 85 ? 12.347 7.108 -11.148 1.00 77.88 85 ILE A CA 1
ATOM 744 C C . ILE A 1 85 ? 11.884 8.573 -11.258 1.00 77.88 85 ILE A C 1
ATOM 746 O O . ILE A 1 85 ? 12.599 9.398 -11.820 1.00 77.88 85 ILE A O 1
ATOM 750 N N . ASN A 1 86 ? 10.716 8.927 -10.708 1.00 65.38 86 ASN A N 1
ATOM 751 C CA . ASN A 1 86 ? 10.050 10.225 -10.909 1.00 65.38 86 ASN A CA 1
ATOM 752 C C . ASN A 1 86 ? 10.633 11.389 -10.071 1.00 65.38 86 ASN A C 1
ATOM 754 O O . ASN A 1 86 ? 9.937 12.338 -9.727 1.00 65.38 86 ASN A O 1
ATOM 758 N N . SER A 1 87 ? 11.908 11.334 -9.688 1.00 56.81 87 SER A N 1
ATOM 759 C CA . SER A 1 87 ? 12.514 12.311 -8.776 1.00 56.81 87 SER A CA 1
ATOM 760 C C . SER A 1 87 ? 13.281 13.432 -9.503 1.00 56.81 87 SER A C 1
ATOM 762 O O . SER A 1 87 ? 14.428 13.710 -9.171 1.00 56.81 87 SER A O 1
ATOM 764 N N . ASP A 1 88 ? 12.639 14.113 -10.461 1.00 52.47 88 ASP A N 1
ATOM 765 C CA . ASP A 1 88 ? 13.111 15.328 -11.178 1.00 52.47 88 ASP A CA 1
ATOM 766 C C . ASP A 1 88 ? 13.926 15.128 -12.479 1.00 52.47 88 ASP A C 1
ATOM 768 O O . ASP A 1 88 ? 14.370 16.110 -13.081 1.00 52.47 88 ASP A O 1
ATOM 772 N N . LYS A 1 89 ? 14.131 13.894 -12.967 1.00 59.53 89 LYS A N 1
ATOM 773 C CA . LYS A 1 89 ? 14.858 13.632 -14.230 1.00 59.53 89 LYS A CA 1
ATOM 774 C C . LYS A 1 89 ? 14.115 12.642 -15.130 1.00 59.53 89 LYS A C 1
ATOM 776 O O . LYS A 1 89 ? 13.728 11.567 -14.692 1.00 59.53 89 LYS A O 1
ATOM 781 N N . SER A 1 90 ? 13.986 12.975 -16.417 1.00 64.88 90 SER A N 1
ATOM 782 C CA . SER A 1 90 ? 13.521 12.031 -17.440 1.00 64.88 90 SER A CA 1
ATOM 783 C C . SER A 1 90 ? 14.597 10.973 -17.688 1.00 64.88 90 SER A C 1
ATOM 785 O O . SER A 1 90 ? 15.601 11.249 -18.347 1.00 64.88 90 SER A O 1
ATOM 787 N N . CYS A 1 91 ? 14.390 9.761 -17.182 1.00 70.94 91 CYS A N 1
ATOM 788 C CA . CYS A 1 91 ? 15.266 8.629 -17.461 1.00 70.94 91 CYS A CA 1
ATOM 789 C C . CYS A 1 91 ? 14.902 8.002 -18.817 1.00 70.94 91 CYS A C 1
ATOM 791 O O . CYS A 1 91 ? 13.745 7.675 -19.074 1.00 70.94 91 CYS A O 1
ATOM 793 N N . GLY A 1 92 ? 15.883 7.824 -19.706 1.00 72.31 92 GLY A N 1
ATOM 794 C CA . GLY A 1 92 ? 15.681 7.034 -20.924 1.00 72.31 92 GLY A CA 1
ATOM 795 C C . GLY A 1 92 ? 15.422 5.562 -20.584 1.00 72.31 92 GLY A C 1
ATOM 796 O O . GLY A 1 92 ? 15.924 5.073 -19.580 1.00 72.31 92 GLY A O 1
ATOM 797 N N . ASN A 1 93 ? 14.672 4.845 -21.426 1.00 78.88 93 ASN A N 1
ATOM 798 C CA . ASN A 1 93 ? 14.426 3.394 -21.320 1.00 78.88 93 ASN A CA 1
ATOM 799 C C . ASN A 1 93 ? 13.592 2.913 -20.112 1.00 78.88 93 ASN A C 1
ATOM 801 O O . ASN A 1 93 ? 13.578 1.719 -19.819 1.00 78.88 93 ASN A O 1
ATOM 805 N N . VAL A 1 94 ? 12.834 3.794 -19.451 1.00 83.12 94 VAL A N 1
ATOM 806 C CA . VAL A 1 94 ? 11.933 3.417 -18.340 1.00 83.12 94 VAL A CA 1
ATOM 807 C C . VAL A 1 94 ? 10.900 2.367 -18.761 1.00 83.12 94 VAL A C 1
ATOM 809 O O . VAL A 1 94 ? 10.696 1.386 -18.052 1.00 83.12 94 VAL A O 1
ATOM 812 N N . ASN A 1 95 ? 10.303 2.500 -19.946 1.00 84.94 95 ASN A N 1
ATOM 813 C CA . ASN A 1 95 ? 9.364 1.494 -20.453 1.00 84.94 95 ASN A CA 1
ATOM 814 C C . ASN A 1 95 ? 10.016 0.116 -20.650 1.00 84.94 95 ASN A C 1
ATOM 816 O O . ASN A 1 95 ? 9.407 -0.907 -20.332 1.00 84.94 95 ASN A O 1
ATOM 820 N N . GLU A 1 96 ? 11.277 0.079 -21.090 1.00 87.06 96 GLU A N 1
ATOM 821 C CA . GLU A 1 96 ? 12.023 -1.174 -21.211 1.00 87.06 96 GLU A CA 1
ATOM 822 C C . GLU A 1 96 ? 12.285 -1.799 -19.833 1.00 87.06 96 GLU A C 1
ATOM 824 O O . GLU A 1 96 ? 12.152 -3.013 -19.685 1.00 87.06 96 GLU A O 1
ATOM 829 N N . LEU A 1 97 ? 12.557 -0.993 -18.796 1.00 88.62 97 LEU A N 1
ATOM 830 C CA . LEU A 1 97 ? 12.669 -1.488 -17.419 1.00 88.62 97 LEU A CA 1
ATOM 831 C C . LEU A 1 97 ? 11.414 -2.259 -17.005 1.00 88.62 97 LEU A C 1
ATOM 833 O O . LEU A 1 97 ? 11.527 -3.415 -16.602 1.00 88.62 97 LEU A O 1
ATOM 837 N N . TYR A 1 98 ? 10.219 -1.681 -17.143 1.00 89.69 98 TYR A N 1
ATOM 838 C CA . TYR A 1 98 ? 8.977 -2.362 -16.753 1.00 89.69 98 TYR A CA 1
ATOM 839 C C . TYR A 1 98 ? 8.757 -3.677 -17.520 1.00 89.69 98 TYR A C 1
ATOM 841 O O . TYR A 1 98 ? 8.325 -4.674 -16.930 1.00 89.69 98 TYR A O 1
ATOM 849 N N . ILE A 1 99 ? 9.105 -3.728 -18.810 1.00 90.06 99 ILE A N 1
ATOM 850 C CA . ILE A 1 99 ? 9.055 -4.965 -19.607 1.00 90.06 99 ILE A CA 1
ATOM 851 C C . ILE A 1 99 ? 10.000 -6.020 -19.021 1.00 90.06 99 ILE A C 1
ATOM 853 O O . ILE A 1 99 ? 9.595 -7.168 -18.806 1.00 90.06 99 ILE A O 1
ATOM 857 N N . GLN A 1 100 ? 11.249 -5.645 -18.740 1.00 90.19 100 GLN A N 1
ATOM 858 C CA . GLN A 1 100 ? 12.257 -6.567 -18.217 1.00 90.19 100 GLN A CA 1
ATOM 859 C C . GLN A 1 100 ? 11.929 -7.037 -16.800 1.00 90.19 100 GLN A C 1
ATOM 861 O O . GLN A 1 100 ? 12.050 -8.229 -16.523 1.00 90.19 100 GLN A O 1
ATOM 866 N N . LEU A 1 101 ? 11.414 -6.163 -15.933 1.00 91.06 101 LEU A N 1
ATOM 867 C CA . LEU A 1 101 ? 10.964 -6.533 -14.589 1.00 91.06 101 LEU A CA 1
ATOM 868 C C . LEU A 1 101 ? 9.827 -7.559 -14.635 1.00 91.06 101 LEU A C 1
ATOM 870 O O . LEU A 1 101 ? 9.866 -8.559 -13.917 1.00 91.06 101 LEU A O 1
ATOM 874 N N . ASN A 1 102 ? 8.849 -7.381 -15.527 1.00 90.25 102 ASN A N 1
ATOM 875 C CA . ASN A 1 102 ? 7.763 -8.350 -15.692 1.00 90.25 102 ASN A CA 1
ATOM 876 C C . ASN A 1 102 ? 8.235 -9.685 -16.286 1.00 90.25 102 ASN A C 1
ATOM 878 O O . ASN A 1 102 ? 7.657 -10.728 -15.968 1.00 90.25 102 ASN A O 1
ATOM 882 N N . ARG A 1 103 ? 9.284 -9.694 -17.121 1.00 89.06 103 ARG A N 1
ATOM 883 C CA . ARG A 1 103 ? 9.925 -10.938 -17.583 1.00 89.06 103 ARG A CA 1
ATOM 884 C C . ARG A 1 103 ? 10.697 -11.619 -16.456 1.00 89.06 103 ARG A C 1
ATOM 886 O O . ARG A 1 103 ? 10.482 -12.805 -16.221 1.00 89.06 103 ARG A O 1
ATOM 893 N N . LEU A 1 104 ? 11.521 -10.866 -15.730 1.00 88.00 104 LEU A N 1
ATOM 894 C CA . LEU A 1 104 ? 12.302 -11.332 -14.585 1.00 88.00 104 LEU A CA 1
ATOM 895 C C . LEU A 1 104 ? 11.403 -11.974 -13.522 1.00 88.00 104 LEU A C 1
ATOM 897 O O . LEU A 1 104 ? 11.678 -13.085 -13.071 1.00 88.00 104 LEU A O 1
ATOM 901 N N . LYS A 1 105 ? 10.282 -11.324 -13.190 1.00 88.44 105 LYS A N 1
ATOM 902 C CA . LYS A 1 105 ? 9.256 -11.807 -12.254 1.00 88.44 105 LYS A CA 1
ATOM 903 C C . LYS A 1 105 ? 8.811 -13.247 -12.553 1.00 88.44 105 LYS A C 1
ATOM 905 O O . LYS A 1 105 ? 8.617 -14.024 -11.620 1.00 88.44 105 LYS A O 1
ATOM 910 N N . LYS A 1 106 ? 8.688 -13.639 -13.830 1.00 86.06 106 LYS A N 1
ATOM 911 C CA . LYS A 1 106 ? 8.270 -15.002 -14.229 1.00 86.06 106 LYS A CA 1
ATOM 912 C C . LYS A 1 106 ? 9.249 -16.094 -13.780 1.00 86.06 106 LYS A C 1
ATOM 914 O O . LYS A 1 106 ? 8.858 -17.251 -13.706 1.00 86.06 106 LYS A O 1
ATOM 919 N N . GLY A 1 107 ? 10.503 -15.747 -13.482 1.00 84.75 107 GLY A N 1
ATOM 920 C CA . GLY A 1 107 ? 11.474 -16.674 -12.891 1.00 84.75 107 GLY A CA 1
ATOM 921 C C . GLY A 1 107 ? 11.290 -16.886 -11.383 1.00 84.75 107 GLY A C 1
ATOM 922 O O . GLY A 1 107 ? 11.769 -17.878 -10.835 1.00 84.75 107 GLY A O 1
ATOM 923 N N . TYR A 1 108 ? 10.592 -15.974 -10.704 1.00 83.62 108 TYR A N 1
ATOM 924 C CA . TYR A 1 108 ? 10.378 -16.020 -9.257 1.00 83.62 108 TYR A CA 1
ATOM 925 C C . TYR A 1 108 ? 9.004 -16.572 -8.884 1.00 83.62 108 TYR A C 1
ATOM 927 O O . TYR A 1 108 ? 8.902 -17.314 -7.907 1.00 83.62 108 TYR A O 1
ATOM 935 N N . PHE A 1 109 ? 7.974 -16.248 -9.669 1.00 84.00 109 PHE A N 1
ATOM 936 C CA . PHE A 1 109 ? 6.580 -16.537 -9.337 1.00 84.00 109 PHE A CA 1
ATOM 937 C C . PHE A 1 109 ? 5.877 -17.346 -10.439 1.00 84.00 109 PHE A C 1
ATOM 939 O O . PHE A 1 109 ? 6.184 -17.161 -11.620 1.00 84.00 109 PHE A O 1
ATOM 946 N N . PRO A 1 110 ? 4.908 -18.215 -10.085 1.00 75.62 110 PRO A N 1
ATOM 947 C CA . PRO A 1 110 ? 4.135 -18.984 -11.057 1.00 75.62 110 PRO A CA 1
ATOM 948 C C . PRO A 1 110 ? 3.375 -18.099 -12.053 1.00 75.62 110 PRO A C 1
ATOM 950 O O . PRO A 1 110 ? 2.971 -16.985 -11.728 1.00 75.62 110 PRO A O 1
ATOM 953 N N . LEU A 1 111 ? 3.105 -18.626 -13.251 1.00 65.75 111 LEU A N 1
ATOM 954 C CA . LEU A 1 111 ? 2.422 -17.888 -14.325 1.00 65.75 111 LEU A CA 1
ATOM 955 C C . LEU A 1 111 ? 0.989 -17.452 -13.981 1.00 65.75 111 LEU A C 1
ATOM 957 O O . LEU A 1 111 ? 0.506 -16.490 -14.565 1.00 65.75 111 LEU A O 1
ATOM 961 N N . TYR A 1 112 ? 0.326 -18.136 -13.046 1.00 67.38 112 TYR A N 1
ATOM 962 C CA . TYR A 1 112 ? -1.008 -17.765 -12.561 1.00 67.38 112 TYR A CA 1
ATOM 963 C C . TYR A 1 112 ? -0.984 -16.629 -11.524 1.00 67.38 112 TYR A C 1
ATOM 965 O O . TYR A 1 112 ? -2.034 -16.217 -11.040 1.00 67.38 112 TYR A O 1
ATOM 973 N N . ASN A 1 113 ? 0.198 -16.120 -11.156 1.00 68.81 113 ASN A N 1
ATOM 974 C CA . ASN A 1 113 ? 0.303 -14.930 -10.326 1.00 68.81 113 ASN A CA 1
ATOM 975 C C . ASN A 1 113 ? -0.035 -13.684 -11.169 1.00 68.81 113 ASN A C 1
ATOM 977 O O . ASN A 1 113 ? 0.777 -13.237 -11.986 1.00 68.81 113 ASN A O 1
ATOM 981 N N . ASN A 1 114 ? -1.230 -13.128 -10.940 1.00 67.81 114 ASN A N 1
ATOM 982 C CA . ASN A 1 114 ? -1.797 -11.976 -11.659 1.00 67.81 114 ASN A CA 1
ATOM 983 C C . ASN A 1 114 ? -1.129 -10.624 -11.348 1.00 67.81 114 ASN A C 1
ATOM 985 O O . ASN A 1 114 ? -1.544 -9.594 -11.868 1.00 67.81 114 ASN A O 1
ATOM 989 N N . CYS A 1 115 ? -0.085 -10.612 -10.526 1.00 78.69 115 CYS A N 1
ATOM 990 C CA . CYS A 1 115 ? 0.772 -9.455 -10.309 1.00 78.69 115 CYS A CA 1
ATOM 991 C C . CYS A 1 115 ? 1.328 -8.902 -11.624 1.00 78.69 115 CYS A C 1
ATOM 993 O O . CYS A 1 115 ? 1.987 -9.648 -12.331 1.00 78.69 115 CYS A O 1
ATOM 995 N N . ASN A 1 116 ? 1.211 -7.612 -11.920 1.00 83.62 116 ASN A N 1
ATOM 996 C CA . ASN A 1 116 ? 2.044 -6.959 -12.934 1.00 83.62 116 ASN A CA 1
ATOM 997 C C . ASN A 1 116 ? 2.740 -5.754 -12.308 1.00 83.62 116 ASN A C 1
ATOM 999 O O . ASN A 1 116 ? 2.168 -5.079 -11.457 1.00 83.62 116 ASN A O 1
ATOM 1003 N N . ILE A 1 117 ? 3.991 -5.517 -12.703 1.00 87.56 117 ILE A N 1
ATOM 1004 C CA . ILE A 1 117 ? 4.694 -4.289 -12.333 1.00 87.56 117 ILE A CA 1
ATOM 1005 C C . ILE A 1 117 ? 4.309 -3.230 -13.357 1.00 87.56 117 ILE A C 1
ATOM 1007 O O . ILE A 1 117 ? 4.666 -3.353 -14.532 1.00 87.56 117 ILE A O 1
ATOM 1011 N N . GLU A 1 118 ? 3.540 -2.242 -12.927 1.00 84.75 118 GLU A N 1
ATOM 1012 C CA . GLU A 1 118 ? 2.893 -1.272 -13.805 1.00 84.75 118 GLU A CA 1
ATOM 1013 C C . GLU A 1 118 ? 3.658 0.048 -13.857 1.00 84.75 118 GLU A C 1
ATOM 1015 O O . GLU A 1 118 ? 4.165 0.542 -12.849 1.00 84.75 118 GLU A O 1
ATOM 1020 N N . SER A 1 119 ? 3.714 0.627 -15.057 1.00 82.56 119 SER A N 1
ATOM 1021 C CA . SER A 1 119 ? 4.195 1.989 -15.271 1.00 82.56 119 SER A CA 1
ATOM 1022 C C . SER A 1 119 ? 3.029 2.967 -15.159 1.00 82.56 119 SER A C 1
ATOM 1024 O O . SER A 1 119 ? 1.981 2.749 -15.762 1.00 82.56 119 SER A O 1
ATOM 1026 N N . PHE A 1 120 ? 3.226 4.065 -14.430 1.00 75.25 120 PHE A N 1
ATOM 1027 C CA . PHE A 1 120 ? 2.206 5.097 -14.203 1.00 75.25 120 PHE A CA 1
ATOM 1028 C C . PHE A 1 120 ? 2.460 6.397 -14.992 1.00 75.25 120 PHE A C 1
ATOM 1030 O O . PHE A 1 120 ? 2.211 7.495 -14.491 1.00 75.25 120 PHE A O 1
ATOM 1037 N N . GLU A 1 121 ? 3.004 6.300 -16.210 1.00 66.25 121 GLU A N 1
ATOM 1038 C CA . GLU A 1 121 ? 3.280 7.469 -17.063 1.00 66.25 121 GLU A CA 1
ATOM 1039 C C . GLU A 1 121 ? 2.030 8.364 -17.242 1.00 66.25 121 GLU A C 1
ATOM 1041 O O . GLU A 1 121 ? 0.954 7.883 -17.591 1.00 66.25 121 GLU A O 1
ATOM 1046 N N . ASN A 1 122 ? 2.199 9.685 -17.061 1.00 56.50 122 ASN A N 1
ATOM 1047 C CA . ASN A 1 122 ? 1.203 10.757 -17.282 1.00 56.50 122 ASN A CA 1
ATOM 1048 C C . ASN A 1 122 ? 0.089 10.941 -16.227 1.00 56.50 122 ASN A C 1
ATOM 1050 O O . ASN A 1 122 ? -0.906 11.612 -16.505 1.00 56.50 122 ASN A O 1
ATOM 1054 N N . VAL A 1 123 ? 0.244 10.399 -15.015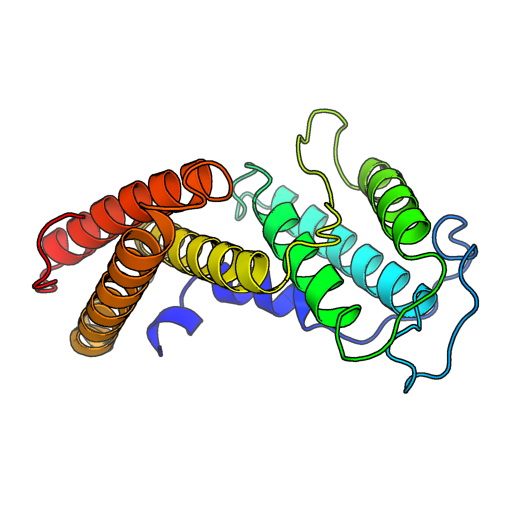 1.00 61.41 123 VAL A N 1
ATOM 1055 C CA . VAL A 1 123 ? -0.821 10.384 -13.988 1.00 61.41 123 VAL A CA 1
ATOM 1056 C C . VAL A 1 123 ? -0.318 10.955 -12.651 1.00 61.41 123 VAL A C 1
ATOM 1058 O O . VAL A 1 123 ? -0.658 10.454 -11.600 1.00 61.41 123 VAL A O 1
ATOM 1061 N N . GLU A 1 124 ? 0.531 11.985 -12.640 1.00 65.00 124 GLU A N 1
ATOM 1062 C CA . GLU A 1 124 ? 1.328 12.340 -11.446 1.00 65.00 124 GLU A CA 1
ATOM 1063 C C . GLU A 1 124 ? 0.523 12.804 -10.211 1.00 65.00 124 GLU A C 1
ATOM 1065 O O . GLU A 1 124 ? 0.648 12.212 -9.136 1.00 65.00 124 GLU A O 1
ATOM 1070 N N . GLU A 1 125 ? -0.332 13.830 -10.346 1.00 64.50 125 GLU A N 1
ATOM 1071 C CA . GLU A 1 125 ? -1.217 14.271 -9.246 1.00 64.50 125 GLU A CA 1
ATOM 1072 C C . GLU A 1 125 ? -2.141 13.132 -8.813 1.00 64.50 125 GLU A C 1
ATOM 1074 O O . GLU A 1 125 ? -2.447 12.943 -7.630 1.00 64.50 125 GLU A O 1
ATOM 1079 N N . ASP A 1 126 ? -2.523 12.336 -9.804 1.00 72.69 126 ASP A N 1
ATOM 1080 C CA . ASP A 1 126 ? -3.445 11.261 -9.613 1.00 72.69 126 ASP A CA 1
ATOM 1081 C C . ASP A 1 126 ? -2.803 10.065 -8.864 1.00 72.69 126 ASP A C 1
ATOM 1083 O O . ASP A 1 126 ? -3.376 9.420 -7.980 1.00 72.69 126 ASP A O 1
ATOM 1087 N N . LEU A 1 127 ? -1.524 9.828 -9.125 1.00 77.38 127 LEU A N 1
ATOM 1088 C CA . LEU A 1 127 ? -0.761 8.721 -8.585 1.00 77.38 127 LEU A CA 1
ATOM 1089 C C . LEU A 1 127 ? -0.512 8.866 -7.091 1.00 77.38 127 LEU A C 1
ATOM 1091 O O . LEU A 1 127 ? -0.570 7.874 -6.363 1.00 77.38 127 LEU A O 1
ATOM 1095 N N . LYS A 1 128 ? -0.251 10.091 -6.618 1.00 80.81 128 LYS A N 1
ATOM 1096 C CA . LYS A 1 128 ? -0.054 10.338 -5.186 1.00 80.81 128 LYS A CA 1
ATOM 1097 C C . LYS A 1 128 ? -1.297 9.934 -4.395 1.00 80.81 128 LYS A C 1
ATOM 1099 O O . LYS A 1 128 ? -1.173 9.204 -3.414 1.00 80.81 128 LYS A O 1
ATOM 1104 N N . LYS A 1 129 ? -2.482 10.349 -4.852 1.00 83.75 129 LYS A N 1
ATOM 1105 C CA . LYS A 1 129 ? -3.762 9.978 -4.231 1.00 83.75 129 LYS A CA 1
ATOM 1106 C C . LYS A 1 129 ? -3.993 8.471 -4.291 1.00 83.75 129 LYS A C 1
ATOM 1108 O O . LYS A 1 129 ? -4.338 7.880 -3.270 1.00 83.75 129 LYS A O 1
ATOM 1113 N N . LYS A 1 130 ? -3.752 7.841 -5.448 1.00 84.00 130 LYS A N 1
ATOM 1114 C CA . LYS A 1 130 ? -3.874 6.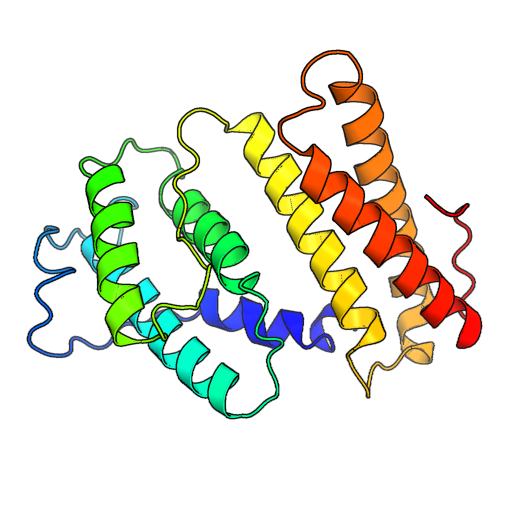382 -5.614 1.00 84.00 130 LYS A CA 1
ATOM 1115 C C . LYS A 1 130 ? -2.985 5.631 -4.619 1.00 84.00 130 LYS A C 1
ATOM 1117 O O . LYS A 1 130 ? -3.469 4.777 -3.885 1.00 84.00 130 LYS A O 1
ATOM 1122 N N . LYS A 1 131 ? -1.710 6.021 -4.525 1.00 84.50 131 LYS A N 1
ATOM 1123 C CA . LYS A 1 131 ? -0.728 5.446 -3.596 1.00 84.50 131 LYS A CA 1
ATOM 1124 C C . LYS A 1 131 ? -1.147 5.615 -2.138 1.00 84.50 131 LYS A C 1
ATOM 1126 O O . LYS A 1 131 ? -1.021 4.674 -1.359 1.00 84.50 131 LYS A O 1
ATOM 1131 N N . GLU A 1 132 ? -1.628 6.798 -1.757 1.00 88.31 132 GLU A N 1
ATOM 1132 C CA . GLU A 1 132 ? -2.126 7.047 -0.401 1.00 88.31 132 GLU A CA 1
ATOM 1133 C C . GLU A 1 132 ? -3.344 6.163 -0.091 1.00 88.31 132 GLU A C 1
ATOM 1135 O O . GLU A 1 132 ? -3.341 5.459 0.921 1.00 88.31 132 GLU A O 1
ATOM 1140 N N . LEU A 1 133 ? -4.351 6.126 -0.973 1.00 89.75 133 LEU A N 1
ATOM 1141 C CA . LEU A 1 133 ? -5.527 5.263 -0.815 1.00 89.75 133 LEU A CA 1
ATOM 1142 C C . LEU A 1 133 ? -5.133 3.790 -0.684 1.00 89.75 133 LEU A C 1
ATOM 1144 O O . LEU A 1 133 ? -5.579 3.120 0.248 1.00 89.75 133 LEU A O 1
ATOM 1148 N N . PHE A 1 134 ? -4.264 3.301 -1.565 1.00 87.56 134 PHE A N 1
ATOM 1149 C CA . PHE A 1 134 ? -3.757 1.937 -1.517 1.00 87.56 134 PHE A CA 1
ATOM 1150 C C . PHE A 1 134 ? -3.066 1.641 -0.177 1.00 87.56 134 PHE A C 1
ATOM 1152 O O . PHE A 1 134 ? -3.452 0.712 0.532 1.00 87.56 134 PHE A O 1
ATOM 1159 N N . LEU A 1 135 ? -2.097 2.469 0.227 1.00 86.81 135 LEU A N 1
ATOM 1160 C CA . LEU A 1 135 ? -1.307 2.251 1.442 1.00 86.81 135 LEU A CA 1
ATOM 1161 C C . LEU A 1 135 ? -2.183 2.236 2.702 1.00 86.81 135 LEU A C 1
ATOM 1163 O O . LEU A 1 135 ? -1.999 1.409 3.597 1.00 86.81 135 LEU A O 1
ATOM 1167 N N . HIS A 1 136 ? -3.130 3.165 2.802 1.00 91.56 136 HIS A N 1
ATOM 1168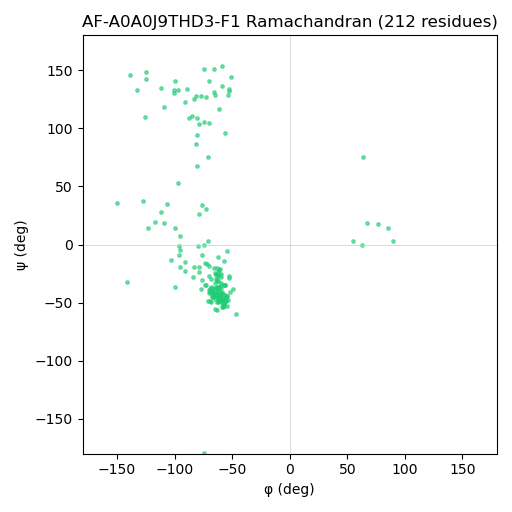 C CA . HIS A 1 136 ? -4.047 3.234 3.936 1.00 91.56 136 HIS A CA 1
ATOM 1169 C C . HIS A 1 136 ? -5.033 2.063 3.940 1.00 91.56 136 HIS A C 1
ATOM 1171 O O . HIS A 1 136 ? -5.248 1.457 4.989 1.00 91.56 136 HIS A O 1
ATOM 1177 N N . SER A 1 137 ? -5.555 1.684 2.772 1.00 91.62 137 SER A N 1
ATOM 1178 C CA . SER A 1 137 ? -6.385 0.489 2.604 1.00 91.62 137 SER A CA 1
ATOM 1179 C C . SER A 1 137 ? -5.670 -0.779 3.082 1.00 91.62 137 SER A C 1
ATOM 1181 O O . SER A 1 137 ? -6.256 -1.580 3.814 1.00 91.62 137 SER A O 1
ATOM 1183 N N . GLU A 1 138 ? -4.387 -0.931 2.747 1.00 87.81 138 GLU A N 1
ATOM 1184 C CA . GLU A 1 138 ? -3.572 -2.064 3.192 1.00 87.81 138 GLU A CA 1
ATOM 1185 C C . GLU A 1 138 ? -3.341 -2.057 4.700 1.00 87.81 138 GLU A C 1
ATOM 1187 O O . GLU A 1 138 ? -3.486 -3.087 5.355 1.00 87.81 138 GLU A O 1
ATOM 1192 N N . ASN A 1 139 ? -3.061 -0.899 5.294 1.00 90.25 139 ASN A N 1
ATOM 1193 C CA . ASN A 1 139 ? -2.943 -0.809 6.748 1.00 90.25 139 ASN A CA 1
ATOM 1194 C C . ASN A 1 139 ? -4.236 -1.253 7.451 1.00 90.25 139 ASN A C 1
ATOM 1196 O O . ASN A 1 139 ? -4.164 -1.993 8.428 1.00 90.25 139 ASN A O 1
ATOM 1200 N N . PHE A 1 140 ? -5.415 -0.882 6.940 1.00 92.56 140 PHE A N 1
ATOM 1201 C CA . PHE A 1 140 ? -6.691 -1.356 7.491 1.00 92.56 140 PHE A CA 1
ATOM 1202 C C . PHE A 1 140 ? -6.892 -2.865 7.341 1.00 92.56 140 PHE A C 1
ATOM 1204 O O . PHE A 1 140 ? -7.414 -3.510 8.254 1.00 92.56 140 PHE A O 1
ATOM 1211 N N . TYR A 1 141 ? -6.460 -3.447 6.223 1.00 90.75 141 TYR A N 1
ATOM 1212 C CA . TYR A 1 141 ? -6.447 -4.898 6.062 1.00 90.75 141 TYR A CA 1
ATOM 1213 C C . TYR A 1 141 ? -5.579 -5.560 7.147 1.00 90.75 141 TYR A C 1
ATOM 1215 O O . TYR A 1 141 ? -6.047 -6.442 7.871 1.00 90.75 141 TYR A O 1
ATOM 1223 N N . TRP A 1 142 ? -4.352 -5.073 7.350 1.00 88.94 142 TRP A N 1
ATOM 1224 C CA . TRP A 1 142 ? -3.420 -5.649 8.325 1.00 88.94 142 TRP A CA 1
ATOM 1225 C C . TRP A 1 142 ? -3.811 -5.419 9.783 1.00 88.94 142 TRP A C 1
ATOM 1227 O O . TRP A 1 142 ? -3.500 -6.266 10.620 1.00 88.94 142 TRP A O 1
ATOM 1237 N N . ILE A 1 143 ? -4.546 -4.350 10.096 1.00 91.50 143 ILE A N 1
ATOM 1238 C CA . ILE A 1 143 ? -5.107 -4.133 11.440 1.00 91.50 143 ILE A CA 1
ATOM 1239 C C . ILE A 1 143 ? -5.987 -5.315 11.872 1.00 91.50 143 ILE A C 1
ATOM 1241 O O . ILE A 1 143 ? -5.989 -5.685 13.041 1.00 91.50 143 ILE A O 1
ATOM 1245 N N . GLN A 1 144 ? -6.702 -5.939 10.937 1.00 88.81 144 GLN A N 1
ATOM 1246 C CA . GLN A 1 144 ? -7.575 -7.080 11.230 1.00 88.81 144 GLN A CA 1
ATOM 1247 C C . GLN A 1 144 ? -6.825 -8.414 11.253 1.00 88.81 144 GLN A C 1
ATOM 1249 O O . GLN A 1 144 ? -7.264 -9.363 11.895 1.00 88.81 144 GLN A O 1
ATOM 1254 N N . LYS A 1 145 ? -5.724 -8.507 10.502 1.00 86.06 145 LYS A N 1
ATOM 1255 C CA . LYS A 1 145 ? -4.989 -9.760 10.276 1.00 86.06 145 LYS A CA 1
ATOM 1256 C C . LYS A 1 145 ? -3.813 -9.962 11.221 1.00 86.06 145 LYS A C 1
ATOM 1258 O O . LYS A 1 145 ? -3.345 -11.084 11.382 1.00 86.06 145 LYS A O 1
ATOM 1263 N N . THR A 1 146 ? -3.331 -8.898 11.851 1.00 84.62 146 THR A N 1
ATOM 1264 C CA . THR A 1 146 ? -2.198 -8.986 12.770 1.00 84.62 146 THR A CA 1
ATOM 1265 C C . THR A 1 146 ? -2.679 -9.476 14.139 1.00 84.62 146 THR A C 1
ATOM 1267 O O . THR A 1 146 ? -3.328 -8.743 14.884 1.00 84.62 146 THR A O 1
ATOM 1270 N N . ASN A 1 147 ? -2.330 -10.716 14.488 1.00 75.06 147 ASN A N 1
ATOM 1271 C CA . ASN A 1 147 ? -2.812 -11.388 15.704 1.00 75.06 147 ASN A CA 1
ATOM 1272 C C . ASN A 1 147 ? -2.382 -10.717 17.023 1.00 75.06 147 ASN A C 1
ATOM 1274 O O . ASN A 1 147 ? -3.112 -10.793 18.007 1.00 75.06 147 ASN A O 1
ATOM 1278 N N . ASN A 1 148 ? -1.216 -10.061 17.051 1.00 80.81 148 ASN A N 1
ATOM 1279 C CA . ASN A 1 148 ? -0.581 -9.564 18.279 1.00 80.81 148 ASN A CA 1
ATOM 1280 C C . ASN A 1 148 ? -0.547 -8.031 18.376 1.00 80.81 148 ASN A C 1
ATOM 1282 O O . ASN A 1 148 ? 0.356 -7.480 19.000 1.00 80.81 148 ASN A O 1
ATOM 1286 N N . LEU A 1 149 ? -1.505 -7.334 17.757 1.00 86.44 149 LEU A N 1
ATOM 1287 C CA . LEU A 1 149 ? -1.588 -5.879 17.893 1.00 86.44 149 LEU A CA 1
ATOM 1288 C C . LEU A 1 149 ? -1.899 -5.483 19.332 1.00 86.44 149 LEU A C 1
ATOM 1290 O O . LEU A 1 149 ? -2.897 -5.924 19.912 1.00 86.44 149 LEU A O 1
ATOM 1294 N N . ASN A 1 150 ? -1.097 -4.582 19.887 1.00 88.38 150 ASN A N 1
ATOM 1295 C CA . ASN A 1 150 ? -1.307 -4.042 21.219 1.00 88.38 150 ASN A CA 1
ATOM 1296 C C . ASN A 1 150 ? -2.363 -2.924 21.200 1.00 88.38 150 ASN A C 1
ATOM 1298 O O . ASN A 1 150 ? -2.092 -1.738 21.405 1.00 88.38 150 ASN A O 1
ATOM 1302 N N . ILE A 1 151 ? -3.604 -3.325 20.919 1.00 86.56 151 ILE A N 1
ATOM 1303 C CA . ILE A 1 151 ? -4.737 -2.431 20.650 1.00 86.56 151 ILE A CA 1
ATOM 1304 C C . ILE A 1 151 ? -4.952 -1.418 21.783 1.00 86.56 151 ILE A C 1
ATOM 1306 O O . ILE A 1 151 ? -5.102 -0.221 21.530 1.00 86.56 151 ILE A O 1
ATOM 1310 N N . ASN A 1 152 ? -4.886 -1.877 23.033 1.00 82.88 152 ASN A N 1
ATOM 1311 C CA . ASN A 1 152 ? -5.144 -1.040 24.205 1.00 82.88 152 ASN A CA 1
ATOM 1312 C C . ASN A 1 152 ? -4.059 0.022 24.423 1.00 82.88 152 ASN A C 1
ATOM 1314 O O . ASN A 1 152 ? -4.381 1.159 24.766 1.00 82.88 152 ASN A O 1
ATOM 1318 N N . SER A 1 153 ? -2.785 -0.309 24.186 1.00 88.38 153 SER A N 1
ATOM 1319 C CA . SER A 1 153 ? -1.687 0.658 24.319 1.00 88.38 153 SER A CA 1
ATOM 1320 C C . SER A 1 153 ? -1.697 1.736 23.233 1.00 88.38 153 SER A C 1
ATOM 1322 O O . SER A 1 153 ? -1.098 2.794 23.424 1.00 88.38 153 SER A O 1
ATOM 1324 N N . TYR A 1 154 ? -2.398 1.508 22.120 1.00 88.69 154 TYR A N 1
ATOM 1325 C CA . TYR A 1 154 ? -2.428 2.421 20.976 1.00 88.69 154 TYR A CA 1
ATOM 1326 C C . TYR A 1 154 ? -3.802 3.015 20.672 1.00 88.69 154 TYR A C 1
ATOM 1328 O O . TYR A 1 154 ? -3.985 3.547 19.579 1.00 88.69 154 TYR A O 1
ATOM 1336 N N . ASN A 1 155 ? -4.744 3.009 21.618 1.00 89.69 155 ASN A N 1
ATOM 1337 C CA . ASN A 1 155 ? -6.101 3.534 21.414 1.00 89.69 155 ASN A CA 1
ATOM 1338 C C . ASN A 1 155 ? -6.112 4.922 20.735 1.00 89.69 155 ASN A C 1
ATOM 1340 O O . ASN A 1 155 ? -6.576 5.062 19.604 1.00 89.69 155 ASN A O 1
ATOM 1344 N N . THR A 1 156 ? -5.479 5.925 21.353 1.00 91.56 156 THR A N 1
ATOM 1345 C CA . THR A 1 156 ? -5.391 7.288 20.796 1.00 91.56 156 THR A CA 1
ATOM 1346 C C . THR A 1 156 ? -4.757 7.320 19.403 1.00 91.56 156 THR A C 1
ATOM 1348 O O . THR A 1 156 ? -5.142 8.117 18.550 1.00 91.56 156 THR A O 1
ATOM 1351 N N . SER A 1 157 ? -3.784 6.442 19.158 1.00 94.00 157 SER A N 1
ATOM 1352 C CA . SER A 1 157 ? -3.090 6.323 17.876 1.00 94.00 157 SER A CA 1
ATOM 1353 C C . SER A 1 157 ? -4.031 5.808 16.780 1.00 94.00 157 SER A C 1
ATOM 1355 O O . SER A 1 157 ? -4.080 6.395 15.700 1.00 94.00 157 SER A O 1
ATOM 1357 N N . PHE A 1 158 ? -4.830 4.774 17.067 1.00 93.25 158 PHE A N 1
ATOM 1358 C CA . PHE A 1 158 ? -5.850 4.269 16.145 1.00 93.25 158 PHE A CA 1
ATOM 1359 C C . PHE A 1 158 ? -6.922 5.318 15.853 1.00 93.25 158 PHE A C 1
ATOM 1361 O O . PHE A 1 158 ? -7.186 5.605 14.688 1.00 93.25 158 PHE A O 1
ATOM 1368 N N . VAL A 1 159 ? -7.490 5.945 16.886 1.00 92.50 159 VAL A N 1
ATOM 1369 C CA . VAL A 1 159 ? -8.544 6.964 16.726 1.00 92.50 159 VAL A CA 1
ATOM 1370 C C . VAL A 1 159 ? -8.072 8.116 15.836 1.00 92.50 159 VAL A C 1
ATOM 1372 O O . VAL A 1 159 ? -8.757 8.498 14.883 1.00 92.50 159 VAL A O 1
ATOM 1375 N N . ASN A 1 160 ? -6.873 8.644 16.096 1.00 94.12 160 ASN A N 1
ATOM 1376 C CA . ASN A 1 160 ? -6.302 9.727 15.297 1.00 94.12 160 ASN A CA 1
ATOM 1377 C C . ASN A 1 160 ? -6.056 9.301 13.843 1.00 94.12 160 ASN A C 1
ATOM 1379 O O . ASN A 1 160 ? -6.428 10.034 12.924 1.00 94.12 160 ASN A O 1
ATOM 1383 N N . TYR A 1 161 ? -5.519 8.096 13.628 1.00 94.81 161 TYR A N 1
ATOM 1384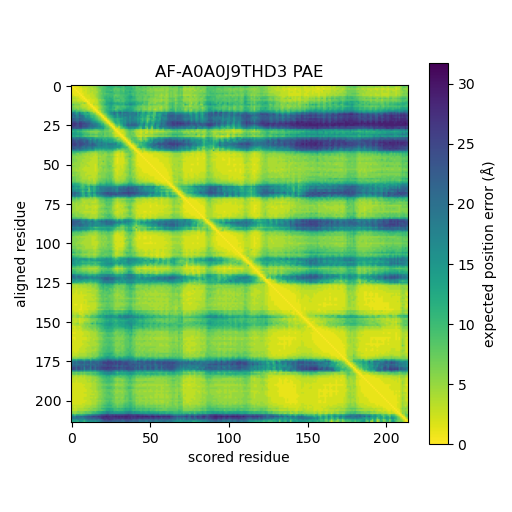 C CA . TYR A 1 161 ? -5.276 7.571 12.286 1.00 94.81 161 TYR A CA 1
ATOM 1385 C C . TYR A 1 161 ? -6.560 7.429 11.468 1.00 94.81 161 TYR A C 1
ATOM 1387 O O . TYR A 1 161 ? -6.623 7.897 10.330 1.00 94.81 161 TYR A O 1
ATOM 1395 N N . PHE A 1 162 ? -7.608 6.838 12.049 1.00 94.56 162 PHE A N 1
ATOM 1396 C CA . PHE A 1 162 ? -8.900 6.674 11.377 1.00 94.56 162 PHE A CA 1
ATOM 1397 C C . PHE A 1 162 ? -9.540 8.021 11.038 1.00 94.56 162 PHE A C 1
ATOM 1399 O O . PHE A 1 162 ? -10.128 8.166 9.964 1.00 94.56 162 PHE A O 1
ATOM 1406 N N . LYS A 1 163 ? -9.385 9.025 11.908 1.00 93.25 163 LYS A N 1
ATOM 1407 C CA . LYS A 1 163 ? -9.871 10.389 11.671 1.00 93.25 163 LYS A CA 1
ATOM 1408 C C . LYS A 1 163 ? -9.134 11.085 10.526 1.00 93.25 163 LYS A C 1
ATOM 1410 O O . LYS A 1 163 ? -9.763 11.782 9.731 1.00 93.25 163 LYS A O 1
ATOM 1415 N N . GLU A 1 164 ? -7.817 10.926 10.426 1.00 93.88 164 GLU A N 1
ATOM 1416 C CA . GLU A 1 164 ? -7.037 11.462 9.303 1.00 93.88 164 GLU A CA 1
ATOM 1417 C C . GLU A 1 164 ? -7.388 10.771 7.987 1.00 93.88 164 GLU A C 1
ATOM 1419 O O . GLU A 1 164 ? -7.657 11.444 6.992 1.00 93.88 164 GLU A O 1
ATOM 1424 N N . CYS A 1 165 ? -7.485 9.444 8.003 1.00 94.38 165 CYS A N 1
ATOM 1425 C CA . CYS A 1 165 ? -7.858 8.652 6.835 1.00 94.38 165 CYS A CA 1
ATOM 1426 C C . CYS A 1 165 ? -9.275 8.984 6.340 1.00 94.38 165 CYS A C 1
ATOM 1428 O O . CYS A 1 165 ? -9.493 9.105 5.137 1.00 94.38 165 CYS A O 1
ATOM 1430 N N . PHE A 1 166 ? -10.223 9.221 7.251 1.00 93.44 166 PHE A N 1
ATOM 1431 C CA . PHE A 1 166 ? -11.571 9.681 6.908 1.00 93.44 166 PHE A CA 1
ATOM 1432 C C . PHE A 1 166 ? -11.552 11.039 6.192 1.00 93.44 166 PHE A C 1
ATOM 1434 O O . PHE A 1 166 ? -12.264 11.246 5.207 1.00 93.44 166 PHE A O 1
ATOM 1441 N N . LYS A 1 167 ? -10.722 11.983 6.658 1.00 92.00 167 LYS A N 1
ATOM 1442 C CA . LYS A 1 167 ? -10.556 13.286 5.994 1.00 92.00 167 LYS A CA 1
ATOM 1443 C C . LYS A 1 167 ? -9.936 13.134 4.608 1.00 92.00 167 LYS A C 1
ATOM 1445 O O . LYS A 1 167 ? -10.404 13.791 3.682 1.00 92.00 167 LYS A O 1
ATOM 1450 N N . LEU A 1 168 ? -8.921 12.280 4.474 1.00 91.25 168 LEU A N 1
ATOM 1451 C CA . LEU A 1 168 ? -8.267 11.982 3.199 1.00 91.25 168 LEU A CA 1
ATOM 1452 C C . LEU A 1 168 ? -9.277 11.435 2.188 1.00 91.25 168 LEU A C 1
ATOM 1454 O O . LEU A 1 168 ? -9.443 12.028 1.125 1.00 91.25 168 LEU A O 1
ATOM 1458 N N . TYR A 1 169 ? -10.011 10.382 2.554 1.00 90.88 169 TYR A N 1
ATOM 1459 C CA . TYR A 1 169 ? -11.026 9.761 1.699 1.00 90.88 169 TYR A CA 1
ATOM 1460 C C . TYR A 1 169 ? -12.079 10.773 1.227 1.00 90.88 169 TYR A C 1
ATOM 1462 O O . TYR A 1 169 ? -12.334 10.912 0.032 1.00 90.88 169 TYR A O 1
ATOM 1470 N N . ASN A 1 170 ? -12.629 11.562 2.153 1.00 88.88 170 ASN A N 1
ATOM 1471 C CA . ASN A 1 170 ? -13.616 12.587 1.816 1.00 88.88 170 ASN A CA 1
ATOM 1472 C C . ASN A 1 170 ? -13.050 13.712 0.944 1.00 88.88 170 ASN A C 1
ATOM 1474 O O . ASN A 1 170 ? -13.781 14.278 0.132 1.00 88.88 170 ASN A O 1
ATOM 1478 N N . ASN A 1 171 ? -11.776 14.072 1.109 1.00 87.75 171 ASN A N 1
ATOM 1479 C CA . ASN A 1 171 ? -11.135 15.074 0.264 1.00 87.75 171 ASN A CA 1
ATOM 1480 C C . ASN A 1 171 ? -10.974 14.560 -1.172 1.00 87.75 171 ASN A C 1
ATOM 1482 O O . ASN A 1 171 ? -11.314 15.280 -2.108 1.00 87.75 171 ASN A O 1
ATOM 1486 N N . VAL A 1 172 ? -10.545 13.304 -1.338 1.00 85.75 172 VAL A N 1
ATOM 1487 C CA . VAL A 1 172 ? -10.475 12.649 -2.654 1.00 85.75 172 VAL A CA 1
ATOM 1488 C C . VAL A 1 172 ? -11.862 12.610 -3.298 1.00 85.75 172 VAL A C 1
ATOM 1490 O O . VAL A 1 172 ? -12.029 13.111 -4.407 1.00 85.75 172 VAL A O 1
ATOM 1493 N N . LEU A 1 173 ? -12.890 12.143 -2.577 1.00 83.75 173 LEU A N 1
ATOM 1494 C CA . LEU A 1 173 ? -14.261 12.137 -3.096 1.00 83.75 173 LEU A CA 1
ATOM 1495 C C . LEU A 1 173 ? -14.727 13.532 -3.528 1.00 83.75 173 LEU A C 1
ATOM 1497 O O . LEU A 1 173 ? -15.225 13.680 -4.637 1.00 83.75 173 LEU A O 1
ATOM 1501 N N . LYS A 1 174 ? -14.552 14.565 -2.694 1.00 80.75 174 LYS A N 1
ATOM 1502 C CA . LYS A 1 174 ? -15.008 15.934 -3.002 1.00 80.75 174 LYS A CA 1
ATOM 1503 C C . LYS A 1 174 ? -14.306 16.546 -4.210 1.00 80.75 174 LYS A C 1
ATOM 1505 O O . LYS A 1 174 ? -14.954 17.233 -4.996 1.00 80.75 174 LYS A O 1
ATOM 1510 N N . GLN A 1 175 ? -12.998 16.340 -4.338 1.00 72.56 175 GLN A N 1
ATOM 1511 C CA . GLN A 1 175 ? -12.221 16.888 -5.449 1.00 72.56 175 GLN A CA 1
ATOM 1512 C C . GLN A 1 175 ? -12.517 16.161 -6.767 1.00 72.56 175 GLN A C 1
ATOM 1514 O O . GLN A 1 175 ? -12.565 16.804 -7.818 1.00 72.56 175 GLN A O 1
ATOM 1519 N N . ASP A 1 176 ? -12.776 14.850 -6.709 1.00 65.44 176 ASP A N 1
ATOM 1520 C CA . ASP A 1 176 ? -12.820 13.995 -7.898 1.00 65.44 176 ASP A CA 1
ATOM 1521 C C . ASP A 1 176 ? -14.241 13.621 -8.365 1.00 65.44 176 ASP A C 1
ATOM 1523 O O . ASP A 1 176 ? -14.394 13.225 -9.528 1.00 65.44 176 ASP A O 1
ATOM 1527 N N . PHE A 1 177 ? -15.291 13.846 -7.550 1.00 56.78 177 PHE A N 1
ATOM 1528 C CA . PHE A 1 177 ? -16.708 13.615 -7.918 1.00 56.78 177 PHE A CA 1
ATOM 1529 C C . PHE A 1 177 ? -17.106 14.314 -9.227 1.00 56.78 177 PHE A C 1
ATOM 1531 O O . PHE A 1 177 ? -17.972 13.835 -9.953 1.00 56.78 177 PHE A O 1
ATOM 1538 N N . CYS A 1 178 ? -16.450 15.430 -9.552 1.00 55.88 178 CYS A N 1
ATOM 1539 C CA . CYS A 1 178 ? -16.751 16.225 -10.738 1.00 55.88 178 CYS A CA 1
ATOM 1540 C C . CYS A 1 178 ? -15.861 15.921 -11.956 1.00 55.88 178 CYS A C 1
ATOM 1542 O O . CYS A 1 178 ? -16.131 16.484 -13.016 1.00 55.88 178 CYS A O 1
ATOM 1544 N N . LYS A 1 179 ? -14.783 15.121 -11.844 1.00 62.16 179 LYS A N 1
ATOM 1545 C CA . LYS A 1 179 ? -13.762 15.057 -12.916 1.00 62.16 179 LYS A CA 1
ATOM 1546 C C . LYS A 1 179 ? -13.151 13.683 -13.239 1.00 62.16 179 LYS A C 1
ATOM 1548 O O . LYS A 1 179 ? -12.796 13.504 -14.399 1.00 62.16 179 LYS A O 1
ATOM 1553 N N . ARG A 1 180 ? -12.978 12.738 -12.296 1.00 60.88 180 ARG A N 1
ATOM 1554 C CA . ARG A 1 180 ? -12.099 11.550 -12.518 1.00 60.88 180 ARG A CA 1
ATOM 1555 C C . ARG A 1 180 ? -12.506 10.265 -11.778 1.00 60.88 180 ARG A C 1
ATOM 1557 O O . ARG A 1 180 ? -11.647 9.492 -11.363 1.00 60.88 180 ARG A O 1
ATOM 1564 N N . LYS A 1 181 ? -13.809 9.999 -11.626 1.00 58.50 181 LYS A N 1
ATOM 1565 C CA . LYS A 1 181 ? -14.319 8.854 -10.839 1.00 58.50 181 LYS A CA 1
ATOM 1566 C C . LYS A 1 181 ? -13.716 7.488 -11.231 1.00 58.50 181 LYS A C 1
ATOM 1568 O O . LYS A 1 181 ? -13.605 6.626 -10.374 1.00 58.50 181 LYS A O 1
ATOM 1573 N N . THR A 1 182 ? -13.282 7.306 -12.479 1.00 66.69 182 THR A N 1
ATOM 1574 C CA . THR A 1 182 ? -12.801 6.019 -13.007 1.00 66.69 182 THR A CA 1
ATOM 1575 C C . THR A 1 182 ? -11.369 5.638 -12.612 1.00 66.69 182 THR A C 1
ATOM 1577 O O . THR A 1 182 ? -11.055 4.454 -12.627 1.00 66.69 182 THR A O 1
ATOM 1580 N N . VAL A 1 183 ? -10.485 6.585 -12.263 1.0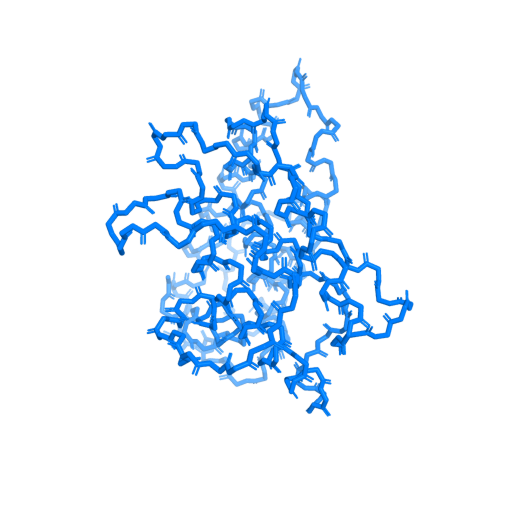0 74.31 183 VAL A N 1
ATOM 1581 C CA . VAL A 1 183 ? -9.043 6.284 -12.070 1.00 74.31 183 VAL A CA 1
ATOM 1582 C C . VAL A 1 183 ? -8.763 5.565 -10.741 1.00 74.31 183 VAL A C 1
ATOM 1584 O O . VAL A 1 183 ? -7.861 4.732 -10.673 1.00 74.31 183 VAL A O 1
ATOM 1587 N N . TYR A 1 184 ? -9.565 5.832 -9.705 1.00 77.00 184 TYR A N 1
ATOM 1588 C CA . TYR A 1 184 ? -9.392 5.260 -8.355 1.00 77.00 184 TYR A CA 1
ATOM 1589 C C . TYR A 1 184 ? -10.603 4.503 -7.851 1.00 77.00 184 TYR A C 1
ATOM 1591 O O . TYR A 1 184 ? -10.721 4.274 -6.650 1.00 77.00 184 TYR A O 1
ATOM 1599 N N . GLU A 1 185 ? -11.555 4.179 -8.721 1.00 81.88 185 GLU A N 1
ATOM 1600 C CA . GLU A 1 185 ? -12.811 3.570 -8.288 1.00 81.88 185 GLU A CA 1
ATOM 1601 C C . GLU A 1 185 ? -12.553 2.318 -7.442 1.00 81.88 185 GLU A C 1
ATOM 1603 O O . GLU A 1 185 ? -13.051 2.200 -6.322 1.00 81.88 185 GLU A O 1
ATOM 1608 N N . THR A 1 186 ? -11.673 1.442 -7.926 1.00 83.00 186 THR A N 1
ATOM 1609 C CA . THR A 1 186 ? -11.246 0.239 -7.210 1.00 83.00 186 THR A CA 1
ATOM 1610 C C . THR A 1 186 ? -10.542 0.563 -5.890 1.00 83.00 186 THR A C 1
ATOM 1612 O O . THR A 1 186 ? -10.827 -0.079 -4.878 1.00 83.00 186 THR A O 1
ATOM 1615 N N . ASP A 1 187 ? -9.662 1.567 -5.865 1.00 86.81 187 ASP A N 1
ATOM 1616 C CA . ASP A 1 187 ? -8.930 1.968 -4.658 1.00 86.81 187 ASP A CA 1
ATOM 1617 C C . ASP A 1 187 ? -9.868 2.524 -3.585 1.00 86.81 187 ASP A C 1
ATOM 1619 O O . ASP A 1 187 ? -9.761 2.151 -2.419 1.00 86.81 187 ASP A O 1
ATOM 1623 N N . LEU A 1 188 ? -10.832 3.362 -3.976 1.00 89.75 188 LEU A N 1
ATOM 1624 C CA . LEU A 1 188 ? -11.855 3.921 -3.091 1.00 89.75 188 LEU A CA 1
ATOM 1625 C C . LEU A 1 188 ? -12.758 2.824 -2.520 1.00 89.75 188 LEU A C 1
ATOM 1627 O O . LEU A 1 188 ? -13.026 2.823 -1.318 1.00 89.75 188 LEU A O 1
ATOM 1631 N N . ILE A 1 189 ? -13.187 1.871 -3.354 1.00 90.38 189 ILE A N 1
ATOM 1632 C CA . ILE A 1 189 ? -13.991 0.718 -2.923 1.00 90.38 189 ILE A CA 1
ATOM 1633 C C . ILE A 1 189 ? -13.209 -0.135 -1.919 1.00 90.38 189 ILE A C 1
ATOM 1635 O O . ILE A 1 189 ? -13.740 -0.513 -0.872 1.00 90.38 189 ILE A O 1
ATOM 1639 N N . ASN A 1 190 ? -11.946 -0.443 -2.219 1.00 90.50 190 ASN A N 1
ATOM 1640 C CA . ASN A 1 190 ? -11.102 -1.247 -1.339 1.00 90.50 190 ASN A CA 1
ATOM 1641 C C . ASN A 1 190 ? -10.811 -0.518 -0.024 1.00 90.50 190 ASN A C 1
ATOM 1643 O O . ASN A 1 190 ? -10.904 -1.132 1.039 1.00 90.50 190 ASN A O 1
ATOM 1647 N N . PHE A 1 191 ? -10.523 0.783 -0.087 1.00 93.31 191 PHE A N 1
ATOM 1648 C CA . PHE A 1 191 ? -10.311 1.623 1.086 1.00 93.31 191 PHE A CA 1
ATOM 1649 C C . PHE A 1 191 ? -11.533 1.601 1.996 1.00 93.31 191 PHE A C 1
ATOM 1651 O O . PHE A 1 191 ? -11.398 1.284 3.173 1.00 93.31 191 PHE A O 1
ATOM 1658 N N . GLN A 1 192 ? -12.723 1.887 1.460 1.00 93.88 192 GLN A N 1
ATOM 1659 C CA . GLN A 1 192 ? -13.969 1.911 2.228 1.00 93.88 192 GLN A CA 1
ATOM 1660 C C . GLN A 1 192 ? -14.246 0.550 2.876 1.00 93.88 192 GLN A C 1
ATOM 1662 O O . GLN A 1 192 ? -14.497 0.469 4.080 1.00 93.88 192 GLN A O 1
ATOM 1667 N N . ARG A 1 193 ? -14.128 -0.536 2.101 1.00 94.12 193 ARG A N 1
ATOM 1668 C CA . ARG A 1 193 ? -14.320 -1.905 2.599 1.00 94.12 193 ARG A CA 1
ATOM 1669 C C . ARG A 1 193 ? -13.382 -2.215 3.764 1.00 94.12 193 ARG A C 1
ATOM 1671 O O . ARG A 1 193 ? -13.839 -2.674 4.811 1.00 94.12 193 ARG A O 1
ATOM 1678 N N . ASN A 1 194 ? -12.086 -1.964 3.592 1.00 94.19 194 ASN A N 1
ATOM 1679 C CA . ASN A 1 194 ? -11.088 -2.285 4.608 1.00 94.19 194 ASN A CA 1
ATOM 1680 C C . ASN A 1 194 ? -11.212 -1.367 5.827 1.00 94.19 194 ASN A C 1
ATOM 1682 O O . ASN A 1 194 ? -11.108 -1.854 6.950 1.00 94.19 194 ASN A O 1
ATOM 1686 N N . TYR A 1 195 ? -11.499 -0.077 5.626 1.00 94.94 195 TYR A N 1
ATOM 1687 C CA . TYR A 1 195 ? -11.756 0.890 6.693 1.00 94.94 195 TYR A CA 1
ATOM 1688 C C . TYR A 1 195 ? -12.907 0.439 7.589 1.00 94.94 195 TYR A C 1
ATOM 1690 O O . TYR A 1 195 ? -12.737 0.339 8.804 1.00 94.94 195 TYR A O 1
ATOM 1698 N N . ASN A 1 196 ? -14.063 0.122 7.000 1.00 94.50 196 ASN A N 1
ATOM 1699 C CA . ASN A 1 196 ? -15.251 -0.275 7.755 1.00 94.50 196 ASN A CA 1
ATOM 1700 C C . ASN A 1 196 ? -15.008 -1.582 8.519 1.00 94.50 196 ASN A C 1
ATOM 1702 O O . ASN A 1 196 ? -15.352 -1.689 9.698 1.00 94.50 196 ASN A O 1
ATOM 1706 N N . ALA A 1 197 ? -14.337 -2.548 7.889 1.00 93.88 197 ALA A N 1
ATOM 1707 C CA . ALA A 1 197 ? -13.996 -3.813 8.527 1.00 93.88 197 ALA A CA 1
ATOM 1708 C C . ALA A 1 197 ? -12.997 -3.635 9.691 1.00 93.88 197 ALA A C 1
ATOM 1710 O O . ALA A 1 197 ? -13.206 -4.177 10.777 1.00 93.88 197 ALA A O 1
ATOM 1711 N N . ALA A 1 198 ? -11.962 -2.809 9.518 1.00 94.06 198 ALA A N 1
ATOM 1712 C CA . ALA A 1 198 ? -10.992 -2.507 10.570 1.00 94.06 198 ALA A CA 1
ATOM 1713 C C . ALA A 1 198 ? -11.604 -1.685 11.714 1.00 94.06 198 ALA A C 1
ATOM 1715 O O . ALA A 1 198 ? -11.311 -1.940 12.881 1.00 94.06 198 ALA A O 1
ATOM 1716 N N . SER A 1 199 ? -12.487 -0.736 11.394 1.00 93.81 199 SER A N 1
ATOM 1717 C CA . SER A 1 199 ? -13.230 0.057 12.377 1.00 93.81 199 SER A CA 1
ATOM 1718 C C . SER A 1 199 ? -14.107 -0.842 13.247 1.00 93.81 199 SER A C 1
ATOM 1720 O O . SER A 1 199 ? -14.039 -0.785 14.475 1.00 93.81 199 SER A O 1
ATOM 1722 N N . LYS A 1 200 ? -14.865 -1.753 12.622 1.00 93.00 200 LYS A N 1
ATOM 1723 C CA . LYS A 1 200 ? -15.658 -2.763 13.332 1.00 93.00 200 LYS A CA 1
ATOM 1724 C C . LYS A 1 200 ? -14.790 -3.627 14.251 1.00 93.00 200 LYS A C 1
ATOM 1726 O O . LYS A 1 200 ? -15.115 -3.751 15.428 1.00 93.00 200 LYS A O 1
ATOM 1731 N N . TYR A 1 201 ? -13.678 -4.155 13.742 1.00 93.19 201 TYR A N 1
ATOM 1732 C CA . TYR A 1 201 ? -12.741 -4.961 14.529 1.00 93.19 201 TYR A CA 1
ATOM 1733 C C . TYR A 1 201 ? -12.228 -4.219 15.774 1.00 93.19 201 TYR A C 1
ATOM 1735 O O . TYR A 1 201 ? -12.236 -4.766 16.874 1.00 93.19 201 TYR A O 1
ATOM 1743 N N . LEU A 1 202 ? -11.822 -2.954 15.633 1.00 92.88 202 LEU A N 1
ATOM 1744 C CA . LEU A 1 202 ? -11.331 -2.151 16.757 1.00 92.88 202 LEU A CA 1
ATOM 1745 C C . LEU A 1 202 ? -12.442 -1.818 17.768 1.00 92.88 202 LEU A C 1
ATOM 1747 O O . LEU A 1 202 ? -12.195 -1.860 18.975 1.00 92.88 202 LEU A O 1
ATOM 1751 N N . ARG A 1 203 ? -13.673 -1.565 17.303 1.00 91.69 203 ARG A N 1
ATOM 1752 C CA . ARG A 1 203 ? -14.843 -1.350 18.174 1.00 91.69 203 ARG A CA 1
ATOM 1753 C C . ARG A 1 203 ? -15.177 -2.584 19.008 1.00 91.69 203 ARG A C 1
ATOM 1755 O O . ARG A 1 203 ? -15.403 -2.461 20.208 1.00 91.69 203 ARG A O 1
ATOM 1762 N N . GLU A 1 204 ? -15.116 -3.778 18.419 1.00 91.56 204 GLU A N 1
ATOM 1763 C CA . GLU A 1 204 ? -15.270 -5.053 19.145 1.00 91.56 204 GLU A CA 1
ATOM 1764 C C . GLU A 1 204 ? -14.184 -5.259 20.219 1.00 91.56 204 GLU A C 1
ATOM 1766 O O . GLU A 1 204 ? -14.385 -6.003 21.179 1.00 91.56 204 GLU A O 1
ATOM 1771 N N . LYS A 1 205 ? -13.044 -4.570 20.094 1.00 90.94 205 LYS A N 1
ATOM 1772 C CA . LYS A 1 205 ? -11.939 -4.560 21.065 1.00 90.94 205 LYS A CA 1
ATOM 1773 C C . LYS A 1 205 ? -12.000 -3.385 22.051 1.00 90.94 205 LYS A C 1
ATOM 1775 O O . LYS A 1 205 ? -11.075 -3.222 22.841 1.00 90.94 205 LYS A O 1
ATOM 1780 N N . GLY A 1 206 ? -13.077 -2.597 22.041 1.00 90.44 206 GLY A N 1
ATOM 1781 C CA . GLY A 1 206 ? -13.309 -1.501 22.989 1.00 90.44 206 GLY A CA 1
ATOM 1782 C C . GLY A 1 206 ? -12.675 -0.162 22.604 1.00 90.44 206 GLY A C 1
ATOM 1783 O O . GLY A 1 206 ? -12.579 0.728 23.447 1.00 90.44 206 GLY A O 1
ATOM 1784 N N . ILE A 1 207 ? -12.236 -0.001 21.354 1.00 90.31 207 ILE A N 1
ATOM 1785 C CA . ILE A 1 207 ? -11.705 1.267 20.841 1.00 90.31 207 ILE A CA 1
ATOM 1786 C C . ILE A 1 207 ? -12.839 2.081 20.222 1.00 90.31 207 ILE A C 1
ATOM 1788 O O . ILE A 1 207 ? -13.500 1.632 19.285 1.00 90.31 207 ILE A O 1
ATOM 1792 N N . ASP A 1 208 ? -13.041 3.298 20.724 1.00 87.25 208 ASP A N 1
ATOM 1793 C CA . ASP A 1 208 ? -14.075 4.207 20.232 1.00 87.25 208 ASP A CA 1
ATOM 1794 C C . ASP A 1 208 ? -13.614 4.953 18.971 1.00 87.25 208 ASP A C 1
ATOM 1796 O O . ASP A 1 208 ? -13.056 6.054 19.013 1.00 87.25 208 ASP A O 1
ATOM 1800 N N . ILE A 1 209 ? -13.823 4.319 17.819 1.00 84.12 209 ILE A N 1
ATOM 1801 C CA . ILE A 1 209 ? -13.630 4.946 16.513 1.00 84.12 209 ILE A CA 1
ATOM 1802 C C . ILE A 1 209 ? -14.871 5.798 16.203 1.00 84.12 209 ILE A C 1
ATOM 1804 O O . ILE A 1 209 ? -15.868 5.297 15.681 1.00 84.12 209 ILE A O 1
ATOM 1808 N N . SER A 1 210 ? -14.790 7.091 16.541 1.00 67.88 210 SER A N 1
ATOM 1809 C CA . SER A 1 210 ? -15.872 8.093 16.443 1.00 67.88 210 SER A CA 1
ATOM 1810 C C . SER A 1 210 ? -16.156 8.617 15.027 1.00 67.88 210 SER A C 1
ATOM 1812 O O . SER A 1 210 ? -16.497 9.784 14.828 1.00 67.88 210 SER A O 1
ATOM 1814 N N . THR A 1 211 ? -16.008 7.769 14.017 1.00 60.16 211 THR A N 1
ATOM 1815 C CA . THR A 1 211 ? -16.367 8.095 12.638 1.00 60.16 211 THR A CA 1
ATOM 1816 C C . THR A 1 211 ? -17.559 7.253 12.209 1.00 60.16 211 THR A C 1
ATOM 1818 O O . THR A 1 211 ? -17.609 6.044 12.464 1.00 60.16 211 THR A O 1
ATOM 1821 N N . ASP A 1 212 ? -18.522 7.910 11.559 1.00 60.28 212 ASP A N 1
ATOM 1822 C CA . ASP A 1 212 ? -19.567 7.226 10.803 1.00 60.28 212 ASP A CA 1
ATOM 1823 C C . ASP A 1 212 ? -18.897 6.224 9.847 1.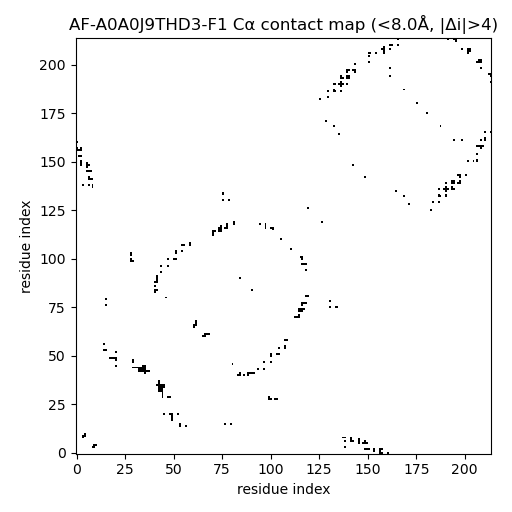00 60.28 212 ASP A C 1
ATOM 1825 O O . ASP A 1 212 ? -17.790 6.473 9.352 1.00 60.28 212 ASP A O 1
ATOM 1829 N N . GLU A 1 213 ? -19.528 5.067 9.630 1.00 67.69 213 GLU A N 1
ATOM 1830 C CA . GLU A 1 213 ? -19.063 4.134 8.600 1.00 67.69 213 GLU A CA 1
ATOM 1831 C C . GLU A 1 213 ? -18.938 4.886 7.265 1.00 67.69 213 GLU A C 1
ATOM 1833 O O . GLU A 1 213 ? -19.815 5.682 6.918 1.00 67.69 213 GLU A O 1
ATOM 1838 N N . LEU A 1 214 ? -17.813 4.684 6.567 1.00 78.75 214 LEU A N 1
ATOM 1839 C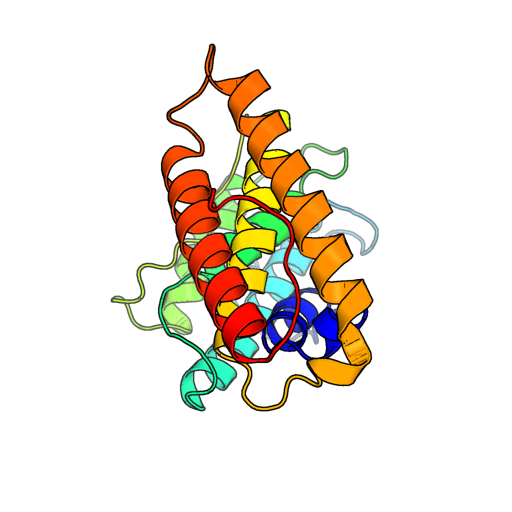 CA . LEU A 1 214 ? -17.572 5.289 5.256 1.00 78.75 214 LEU A CA 1
ATOM 1840 C C . LEU A 1 214 ? -18.509 4.698 4.210 1.00 78.75 214 LEU A C 1
ATOM 1842 O O . LEU A 1 214 ? -18.724 3.461 4.235 1.00 78.75 214 LEU A O 1
#

Foldseek 3Di:
DVLLCLFPVVVLCVLLVDDDFDDDDDDPLLVVFDQDPPPDLQRLSRVLRSLLSSLQVVLVCVVVVPDDLLQLSLVVVLLSSQVSNVPPDDHPCPVSSQVSSQVSSVVRDPPPRPHGNDHPPPQVVNSVLLNVLSVLLVSLVRLQVRPDRPLVVCLVVVLVSLVVLVVSLVVCCVVPVVPPCPSCVVSSVSSLVSSQVSCVVSVVVVRDNPDDRD

Solvent-accessible surface area (backbone atoms only — not comparable to full-atom values): 12598 Å² total; per-residue (Å²): 106,78,67,47,77,65,26,61,60,42,61,60,56,50,53,80,68,64,79,82,80,76,95,69,87,87,58,76,70,39,68,77,38,70,76,50,58,100,84,42,69,62,22,54,18,60,51,44,48,43,51,51,52,44,45,55,53,50,47,55,44,52,73,66,69,80,45,82,85,80,39,59,70,28,56,52,48,21,55,50,54,47,60,54,43,71,70,88,55,91,55,83,64,56,70,56,49,44,54,36,52,52,55,55,46,59,79,65,44,64,88,86,57,84,50,58,57,57,85,69,86,95,38,68,81,58,45,56,54,48,53,51,39,45,53,53,20,49,52,25,48,29,65,68,68,37,89,82,60,63,58,81,88,32,42,73,50,53,40,52,50,54,55,52,51,52,51,51,55,52,48,52,50,68,69,28,75,83,77,51,65,78,84,44,46,68,43,54,52,49,25,39,54,22,43,44,52,27,49,51,53,40,42,80,72,74,38,81,64,92,62,77,81,112